Protein AF-A0A1R3KEL7-F1 (afdb_monomer_lite)

Secondary structure (DSSP, 8-state):
-HHHHHHHHHH-GGGTT----HHHHHHHHHHHHHHHHHHHHHTTHHHHHHHHHHHHHHHHHHHHHHHHHHHHHHHHHHHHHHHHHHHHHHHHHHHHHHHHHHHHHHHHHHHHHHHHHHHHHHHHHHHHHHHHHHHHHHHHHHHHHHHHHHHHHHHHHH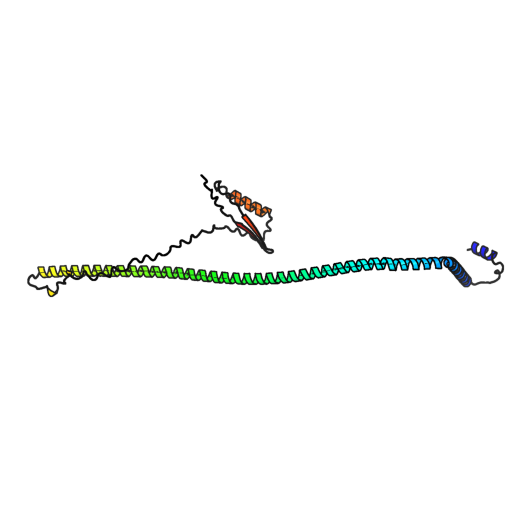HHHHHHHHHHHHHH-TT---GGG---GGG-S----------------------------------TTS---HHHHHHHHHHHHHHTTTS-S----EEEEEEEEETTEEEEEEEEE----------

Organism: NCBI:txid93759

Sequence (283 aa):
MAMVKTMMLLQYPDLTALDLNANDLVGFHKTQVAIFLQRLLHSYRPSLTKKDKGLLERLDDSCLLMTQKECRGIQSKADKENKAREDVERLHGSLEKKFAELEARFSKLEKDHSDLTSDYASLKKAKDENAGTFEIFKIQMQKEIEDLKASGIARDLADEARVELLRSIKDAYPGLDLSAFEIDVADRGKDTPPENAEEENVAVGDKTSEVVEAPAYDVLILPSEQGFTTKDLLRVAQDELVRNEDIDGASLWLVKLLVVVRPFSTFVIVSSAHIGLVGSLLD

pLDDT: mean 75.07, std 21.15, range [30.73, 98.69]

Radius of gyration: 63.17 Å; chains: 1; bounding box: 104×88×196 Å

Structure (mmCIF, N/CA/C/O backbone):
data_AF-A0A1R3KEL7-F1
#
_entry.id   AF-A0A1R3KEL7-F1
#
loop_
_atom_site.group_PDB
_atom_site.id
_atom_site.type_symbol
_atom_site.label_atom_id
_atom_site.label_alt_id
_atom_site.label_comp_id
_atom_site.label_asym_id
_atom_site.label_entity_id
_atom_site.label_seq_id
_atom_site.pdbx_PDB_ins_code
_atom_site.Cartn_x
_atom_site.Cartn_y
_atom_site.Cartn_z
_atom_site.occupancy
_atom_site.B_iso_or_equiv
_atom_site.auth_seq_id
_atom_site.auth_comp_id
_atom_site.auth_asym_id
_atom_site.auth_atom_id
_atom_site.pdbx_PDB_model_num
ATOM 1 N N . MET A 1 1 ? -28.453 -22.244 103.681 1.00 50.69 1 MET A N 1
ATOM 2 C CA . MET A 1 1 ? -29.490 -23.304 103.759 1.00 50.69 1 MET A CA 1
ATOM 3 C C . MET A 1 1 ? -30.242 -23.318 105.089 1.00 50.69 1 MET A C 1
ATOM 5 O O . MET A 1 1 ? -31.463 -23.355 105.044 1.00 50.69 1 MET A O 1
ATOM 9 N N . ALA A 1 2 ? -29.573 -23.227 106.249 1.00 57.16 2 ALA A N 1
ATOM 10 C CA . ALA A 1 2 ? -30.247 -23.245 107.559 1.00 57.16 2 ALA A CA 1
ATOM 11 C C . ALA A 1 2 ? -31.313 -22.140 107.730 1.00 57.16 2 ALA A C 1
ATOM 13 O O . ALA A 1 2 ? -32.406 -22.425 108.195 1.00 57.16 2 ALA A O 1
ATOM 14 N N . MET A 1 3 ? -31.034 -20.920 107.258 1.00 63.91 3 MET A N 1
ATOM 15 C CA . MET A 1 3 ? -31.922 -19.758 107.423 1.00 63.91 3 MET A CA 1
ATOM 16 C C . MET A 1 3 ? -33.208 -19.818 106.569 1.00 63.91 3 MET A C 1
ATOM 18 O O . MET A 1 3 ? -34.263 -19.357 106.989 1.00 63.91 3 MET A O 1
ATOM 22 N N . VAL A 1 4 ? -33.145 -20.447 105.387 1.00 58.62 4 VAL A N 1
ATOM 23 C CA . VAL A 1 4 ? -34.326 -20.667 104.525 1.00 58.62 4 VAL A CA 1
ATOM 24 C C . VAL A 1 4 ? -35.225 -21.759 105.113 1.00 58.62 4 VAL A C 1
ATOM 26 O O . VAL A 1 4 ? -36.447 -21.659 105.046 1.00 58.62 4 VAL A O 1
ATOM 29 N N . LYS A 1 5 ? -34.624 -22.773 105.754 1.00 58.38 5 LYS A N 1
ATOM 30 C CA . LYS A 1 5 ? -35.352 -23.859 106.422 1.00 58.38 5 LYS A CA 1
ATOM 31 C C . LYS A 1 5 ? -36.148 -23.346 107.628 1.00 58.38 5 LYS A C 1
ATOM 33 O O . LYS A 1 5 ? -37.293 -23.747 107.801 1.00 58.38 5 LYS A O 1
ATOM 38 N N . THR A 1 6 ? -35.594 -22.413 108.406 1.00 69.44 6 THR A N 1
ATOM 39 C CA . THR A 1 6 ? -36.322 -21.757 109.507 1.00 69.44 6 THR A CA 1
ATOM 40 C C . THR A 1 6 ? -37.411 -20.798 109.024 1.00 69.44 6 THR A C 1
ATOM 42 O O . THR A 1 6 ? -38.487 -20.793 109.614 1.00 69.44 6 THR A O 1
ATOM 45 N N . MET A 1 7 ? -37.201 -20.041 107.938 1.00 66.56 7 MET A N 1
ATOM 46 C CA . MET A 1 7 ? -38.264 -19.185 107.375 1.00 66.56 7 MET A CA 1
ATOM 47 C C . MET A 1 7 ? -39.451 -19.992 106.824 1.00 66.56 7 MET A C 1
ATOM 49 O O . MET A 1 7 ? -40.594 -19.607 107.045 1.00 66.56 7 MET A O 1
ATOM 53 N N . MET A 1 8 ? -39.209 -21.128 106.161 1.00 59.66 8 MET A N 1
ATOM 54 C CA . MET A 1 8 ? -40.282 -22.004 105.662 1.00 59.66 8 MET A CA 1
ATOM 55 C C . MET A 1 8 ? -41.089 -22.658 106.800 1.00 59.66 8 MET A C 1
ATOM 57 O O . MET A 1 8 ? -42.309 -22.754 106.696 1.00 59.66 8 MET A O 1
ATOM 61 N N . LEU A 1 9 ? -40.434 -23.047 107.902 1.00 61.72 9 LEU A N 1
ATOM 62 C CA . LEU A 1 9 ? -41.099 -23.629 109.080 1.00 61.72 9 LEU A CA 1
ATOM 63 C C . LEU A 1 9 ? -41.976 -22.622 109.840 1.00 61.72 9 LEU A C 1
ATOM 65 O O . LEU A 1 9 ? -42.972 -23.018 110.437 1.00 61.72 9 LEU A O 1
ATOM 69 N N . LEU A 1 10 ? -41.644 -21.327 109.793 1.00 68.56 10 LEU A N 1
ATOM 70 C CA . LEU A 1 10 ? -42.478 -20.268 110.376 1.00 68.56 10 LEU A CA 1
ATOM 71 C C . LEU A 1 10 ? -43.743 -19.987 109.558 1.00 68.56 10 LEU A C 1
ATOM 73 O O . LEU A 1 10 ? -44.732 -19.517 110.112 1.00 68.56 10 LEU A O 1
ATOM 77 N N . GLN A 1 11 ? -43.717 -20.261 108.253 1.00 64.81 11 GLN A N 1
ATOM 78 C CA . GLN A 1 11 ? -44.837 -19.957 107.365 1.00 64.81 11 GLN A CA 1
ATOM 79 C C . GLN A 1 11 ? -45.820 -21.130 107.207 1.00 64.81 11 GLN A C 1
ATOM 81 O O . GLN A 1 11 ? -46.969 -20.893 106.842 1.00 64.81 11 GLN A O 1
ATOM 86 N N . TYR A 1 12 ? -45.405 -22.366 107.525 1.00 61.41 12 TYR A N 1
ATOM 87 C CA . TYR A 1 12 ? -46.247 -23.571 107.479 1.00 61.41 12 TYR A CA 1
ATOM 88 C C . TYR A 1 12 ? -45.892 -24.552 108.622 1.00 61.41 12 TYR A C 1
ATOM 90 O O . TYR A 1 12 ? -45.057 -25.440 108.428 1.00 61.41 12 TYR A O 1
ATOM 98 N N . PRO A 1 13 ? -46.501 -24.414 109.816 1.00 60.62 13 PRO A N 1
ATOM 99 C CA . PRO A 1 13 ? -46.127 -25.193 111.005 1.00 60.62 13 PRO A CA 1
ATOM 100 C C . PRO A 1 13 ? -46.542 -26.679 110.975 1.00 60.62 13 PRO A C 1
ATOM 102 O O . PRO A 1 13 ? -46.001 -27.470 111.744 1.00 60.62 13 PRO A O 1
ATOM 105 N N . ASP A 1 14 ? -47.428 -27.090 110.061 1.00 56.91 14 ASP A N 1
ATOM 106 C CA . ASP A 1 14 ? -47.983 -28.458 109.997 1.00 56.91 14 ASP A CA 1
ATOM 107 C C . ASP A 1 14 ? -47.117 -29.493 109.242 1.00 56.91 14 ASP A C 1
ATOM 109 O O . ASP A 1 14 ? -47.542 -30.622 109.012 1.00 56.91 14 ASP A O 1
ATOM 113 N N . LEU A 1 15 ? -45.885 -29.157 108.844 1.00 55.31 15 LEU A N 1
ATOM 114 C CA . LEU A 1 15 ? -45.035 -30.033 108.012 1.00 55.31 15 LEU A CA 1
ATOM 115 C C . LEU A 1 15 ? -44.004 -30.874 108.793 1.00 55.31 15 LEU A C 1
ATOM 117 O O . LEU A 1 15 ? -43.083 -31.431 108.197 1.00 55.31 15 LEU A O 1
ATOM 121 N N . THR A 1 16 ? -44.127 -30.998 110.116 1.00 55.06 16 THR A N 1
ATOM 122 C CA . THR A 1 16 ? -43.096 -31.611 110.983 1.00 55.06 16 THR A CA 1
ATOM 123 C C . THR A 1 16 ? -43.021 -33.146 110.964 1.00 55.06 16 THR A C 1
ATOM 125 O O . THR A 1 16 ? -42.140 -33.696 111.620 1.00 55.06 16 THR A O 1
ATOM 128 N N . ALA A 1 17 ? -43.862 -33.853 110.198 1.00 55.34 17 ALA A N 1
ATOM 129 C CA . ALA A 1 17 ? -43.979 -35.319 110.282 1.00 55.34 17 ALA A CA 1
ATOM 130 C C . ALA A 1 17 ? -43.853 -36.095 108.953 1.00 55.34 17 ALA A C 1
ATOM 132 O O . ALA A 1 17 ? -44.279 -37.246 108.883 1.00 55.34 17 ALA A O 1
ATOM 133 N N . LEU A 1 18 ? -43.276 -35.515 107.895 1.00 52.75 18 LEU A N 1
ATOM 134 C CA . LEU A 1 18 ? -43.058 -36.237 106.634 1.00 52.75 18 LEU A CA 1
ATOM 135 C C . LEU A 1 18 ? -41.562 -36.434 106.369 1.00 52.75 18 LEU A C 1
ATOM 137 O O . LEU A 1 18 ? -40.837 -35.483 106.075 1.00 52.75 18 LEU A O 1
ATOM 141 N N . ASP A 1 19 ? -41.123 -37.691 106.479 1.00 54.28 19 ASP A N 1
ATOM 142 C CA . ASP A 1 19 ? -39.774 -38.170 106.166 1.00 54.28 19 ASP A CA 1
ATOM 143 C C . ASP A 1 19 ? -39.579 -38.141 104.637 1.00 54.28 19 ASP A C 1
ATOM 145 O O . ASP A 1 19 ? -39.750 -39.128 103.921 1.00 54.28 19 ASP A O 1
ATOM 149 N N . LEU A 1 20 ? -39.367 -36.936 104.102 1.00 54.59 20 LEU A N 1
ATOM 150 C CA . LEU A 1 20 ? -39.267 -36.690 102.667 1.00 54.59 20 LEU A CA 1
ATOM 151 C C . LEU A 1 20 ? -37.835 -36.928 102.189 1.00 54.59 20 LEU A C 1
ATOM 153 O O . LEU A 1 20 ? -36.887 -36.260 102.610 1.00 54.59 20 LEU A O 1
ATOM 157 N N . ASN A 1 21 ? -37.709 -37.871 101.259 1.00 56.34 21 ASN A N 1
ATOM 158 C CA . ASN A 1 21 ? -36.477 -38.223 100.572 1.00 56.34 21 ASN A CA 1
ATOM 159 C C . ASN A 1 21 ? -35.845 -36.969 99.934 1.00 56.34 21 ASN A C 1
ATOM 161 O O . ASN A 1 21 ? -36.535 -36.148 99.325 1.00 56.34 21 ASN A O 1
ATOM 165 N N . ALA A 1 22 ? -34.523 -36.803 100.053 1.00 59.78 22 ALA A N 1
ATOM 166 C CA . ALA A 1 22 ? -33.817 -35.596 99.606 1.00 59.78 22 ALA A CA 1
ATOM 167 C C . ALA A 1 22 ? -34.056 -35.269 98.115 1.00 59.78 22 ALA A C 1
ATOM 169 O O . ALA A 1 22 ? -34.039 -34.100 97.724 1.00 59.78 22 ALA A O 1
ATOM 170 N N . ASN A 1 23 ? -34.344 -36.286 97.295 1.00 60.75 23 ASN A N 1
ATOM 171 C CA . ASN A 1 23 ? -34.692 -36.125 95.882 1.00 60.75 23 ASN A CA 1
ATOM 172 C C . ASN A 1 23 ? -36.066 -35.461 95.662 1.00 60.75 23 ASN A C 1
ATOM 174 O O . ASN A 1 23 ? -36.206 -34.651 94.742 1.00 60.75 23 ASN A O 1
ATOM 178 N N . ASP A 1 24 ? -37.046 -35.713 96.533 1.00 61.75 24 ASP A N 1
ATOM 179 C CA . ASP A 1 24 ? -38.392 -35.132 96.438 1.00 61.75 24 ASP A CA 1
ATOM 180 C C . ASP A 1 24 ? -38.399 -33.663 96.879 1.00 61.75 24 ASP A C 1
ATOM 182 O O . ASP A 1 24 ? -39.080 -32.822 96.285 1.00 61.75 24 ASP A O 1
ATOM 186 N N . LEU A 1 25 ? -37.550 -33.312 97.851 1.00 65.81 25 LEU A N 1
ATOM 187 C CA . LEU A 1 25 ? -37.365 -31.928 98.291 1.00 65.81 25 LEU A CA 1
ATOM 188 C C . LEU A 1 25 ? -36.710 -31.064 97.199 1.00 65.81 25 LEU A C 1
ATOM 190 O O . LEU A 1 25 ? -37.110 -29.916 96.990 1.00 65.81 25 LEU A O 1
ATOM 194 N N . VAL A 1 26 ? -35.741 -31.614 96.458 1.00 71.12 26 VAL A N 1
ATOM 195 C CA . VAL A 1 26 ? -35.126 -30.937 95.300 1.00 71.12 26 VAL A CA 1
ATOM 196 C C . VAL A 1 26 ? -36.143 -30.755 94.170 1.00 71.12 26 VAL A C 1
ATOM 198 O O . VAL A 1 26 ? -36.158 -29.700 93.531 1.00 71.12 26 VAL A O 1
ATOM 201 N N . GLY A 1 27 ? -37.021 -31.738 93.944 1.00 71.50 27 GLY A N 1
ATOM 202 C CA . GLY A 1 27 ? -38.136 -31.633 93.001 1.00 71.50 27 GLY A CA 1
ATOM 203 C C . GLY A 1 27 ? -39.100 -30.505 93.370 1.00 71.50 27 GLY A C 1
ATOM 204 O O . GLY A 1 27 ? -39.365 -29.626 92.550 1.00 71.50 27 GLY A O 1
ATOM 205 N N . PHE A 1 28 ? -39.546 -30.457 94.627 1.00 75.44 28 PHE A N 1
ATOM 206 C CA . PHE A 1 28 ? -40.447 -29.413 95.121 1.00 75.44 28 PHE A CA 1
ATOM 207 C C . PHE A 1 28 ? -39.835 -28.011 95.012 1.00 75.44 28 PHE A C 1
ATOM 209 O O . PHE A 1 28 ? -40.498 -27.066 94.577 1.00 75.44 28 PHE A O 1
ATOM 216 N N . HIS A 1 29 ? -38.546 -27.874 95.334 1.00 74.75 29 HIS A N 1
ATOM 217 C CA . HIS A 1 29 ? -37.856 -26.589 95.252 1.00 74.75 29 HIS A CA 1
ATOM 218 C C . HIS A 1 29 ? -37.676 -26.117 93.803 1.00 74.75 29 HIS A C 1
ATOM 220 O O . HIS A 1 29 ? -37.841 -24.927 93.532 1.00 74.75 29 HIS A O 1
ATOM 226 N N . LYS A 1 30 ? -37.401 -27.030 92.858 1.00 80.56 30 LYS A N 1
ATOM 227 C CA . LYS A 1 30 ? -37.373 -26.721 91.417 1.00 80.56 30 LYS A CA 1
ATOM 228 C C . LYS A 1 30 ? -38.740 -26.252 90.926 1.00 80.56 30 LYS A C 1
ATOM 230 O O . LYS A 1 30 ? -38.807 -25.252 90.215 1.00 80.56 30 LYS A O 1
ATOM 235 N N . THR A 1 31 ? -39.820 -26.909 91.348 1.00 83.44 31 THR A N 1
ATOM 236 C CA . THR A 1 31 ? -41.186 -26.526 90.961 1.00 83.44 31 THR A CA 1
ATOM 237 C C . THR A 1 31 ? -41.577 -25.170 91.544 1.00 83.44 31 THR A C 1
ATOM 239 O O . THR A 1 31 ? -42.096 -24.325 90.819 1.00 83.44 31 THR A O 1
ATOM 242 N N . GLN A 1 32 ? -41.272 -24.899 92.817 1.00 80.56 32 GLN A N 1
ATOM 243 C CA . GLN A 1 32 ? -41.538 -23.584 93.411 1.00 80.56 32 GLN A CA 1
ATOM 244 C C . GLN A 1 32 ? -40.726 -22.462 92.760 1.00 80.56 32 GLN A C 1
ATOM 246 O O . GLN A 1 32 ? -41.279 -21.401 92.471 1.00 80.56 32 GLN A O 1
ATOM 251 N N . VAL A 1 33 ? -39.438 -22.692 92.487 1.00 82.88 33 VAL A N 1
ATOM 252 C CA . VAL A 1 33 ? -38.590 -21.711 91.792 1.00 82.88 33 VAL A CA 1
ATOM 253 C C . VAL A 1 33 ? -39.109 -21.469 90.372 1.00 82.88 33 VAL A C 1
ATOM 255 O O . VAL A 1 33 ? -39.197 -20.318 89.952 1.00 82.88 33 VAL A O 1
ATOM 258 N N . ALA A 1 34 ? -39.533 -22.515 89.658 1.00 84.12 34 ALA A N 1
ATOM 259 C CA . ALA A 1 34 ? -40.136 -22.385 88.334 1.00 84.12 34 ALA A CA 1
ATOM 260 C C . ALA A 1 34 ? -41.441 -21.575 88.369 1.00 84.12 34 ALA A C 1
ATOM 262 O O . ALA A 1 34 ? -41.596 -20.655 87.572 1.00 84.12 34 ALA A O 1
ATOM 263 N N . ILE A 1 35 ? -42.343 -21.843 89.319 1.00 85.19 35 ILE A N 1
ATOM 264 C CA . ILE A 1 35 ? -43.599 -21.088 89.482 1.00 85.19 35 ILE A CA 1
ATOM 265 C C . ILE A 1 35 ? -43.315 -19.621 89.823 1.00 85.19 35 ILE A C 1
ATOM 267 O O . ILE A 1 35 ? -43.960 -18.723 89.276 1.00 85.19 35 ILE A O 1
ATOM 271 N N . PHE A 1 36 ? -42.349 -19.362 90.708 1.00 85.50 36 PHE A N 1
ATOM 272 C CA . PHE A 1 36 ? -41.955 -18.005 91.074 1.00 85.50 36 PHE A CA 1
ATOM 273 C C . PHE A 1 36 ? -41.391 -17.246 89.870 1.00 85.50 36 PHE A C 1
ATOM 275 O O . PHE A 1 36 ? -41.866 -16.153 89.574 1.00 85.50 36 PHE A O 1
ATOM 282 N N . LEU A 1 37 ? -40.464 -17.846 89.117 1.00 81.12 37 LEU A N 1
ATOM 283 C CA . LEU A 1 37 ? -39.931 -17.268 87.880 1.00 81.12 37 LEU A CA 1
ATOM 284 C C . LEU A 1 37 ? -41.028 -17.049 86.837 1.00 81.12 37 LEU A C 1
ATOM 286 O O . LEU A 1 37 ? -41.055 -16.012 86.184 1.00 81.12 37 LEU A O 1
ATOM 290 N N . GLN A 1 38 ? -41.969 -17.983 86.705 1.00 86.31 38 GLN A N 1
ATOM 291 C CA . GLN A 1 38 ? -43.063 -17.874 85.748 1.00 86.31 38 GLN A CA 1
ATOM 292 C C . GLN A 1 38 ? -44.010 -16.726 86.107 1.00 86.31 38 GLN A C 1
ATOM 294 O O . GLN A 1 38 ? -44.401 -15.983 85.212 1.00 86.31 38 GLN A O 1
ATOM 299 N N . ARG A 1 39 ? -44.323 -16.526 87.396 1.00 84.62 39 ARG A N 1
ATOM 300 C CA . ARG A 1 39 ? -45.098 -15.371 87.887 1.00 84.62 39 ARG A CA 1
ATOM 301 C C . ARG A 1 39 ? -44.337 -14.061 87.734 1.00 84.62 39 ARG A C 1
ATOM 303 O O . ARG A 1 39 ? -44.927 -13.080 87.292 1.00 84.62 39 ARG A O 1
ATOM 310 N N . LEU A 1 40 ? -43.043 -14.062 88.051 1.00 86.19 40 LEU A N 1
ATOM 311 C CA . LEU A 1 40 ? -42.190 -12.885 87.923 1.00 86.19 40 LEU A CA 1
ATOM 312 C C . LEU A 1 40 ? -42.089 -12.450 86.457 1.00 86.19 40 LEU A C 1
ATOM 314 O O . LEU A 1 40 ? -42.207 -11.270 86.170 1.00 86.19 40 LEU A O 1
ATOM 318 N N . LEU A 1 41 ? -41.958 -13.400 85.526 1.00 83.88 41 LEU A N 1
ATOM 319 C CA . LEU A 1 41 ? -41.916 -13.151 84.082 1.00 83.88 41 LEU A CA 1
ATOM 320 C C . LEU A 1 41 ? -43.298 -12.884 83.466 1.00 83.88 41 LEU A C 1
ATOM 322 O O . LEU A 1 41 ? -43.376 -12.308 82.379 1.00 83.88 41 LEU A O 1
ATOM 326 N N . HIS A 1 42 ? -44.390 -13.273 84.130 1.00 85.06 42 HIS A N 1
ATOM 327 C CA . HIS A 1 42 ? -45.746 -13.138 83.593 1.00 85.06 42 HIS A CA 1
ATOM 328 C C . HIS A 1 42 ? -46.131 -11.677 83.344 1.00 85.06 42 HIS A C 1
ATOM 330 O O . HIS A 1 42 ? -46.735 -11.371 82.319 1.00 85.06 42 HIS A O 1
ATOM 336 N N . SER A 1 43 ? -45.731 -10.767 84.236 1.00 80.38 43 SER A N 1
ATOM 337 C CA . SER A 1 43 ? -45.981 -9.326 84.096 1.00 80.38 43 SER A CA 1
ATOM 338 C C . SER A 1 43 ? -45.147 -8.680 82.981 1.00 80.38 43 SER A C 1
ATOM 340 O O . SER A 1 43 ? -45.592 -7.712 82.364 1.00 80.38 43 SER A O 1
ATOM 342 N N . TYR A 1 44 ? -43.971 -9.232 82.666 1.00 83.00 44 TYR A N 1
ATOM 343 C CA . TYR A 1 44 ? -43.092 -8.711 81.613 1.00 83.00 44 TYR A CA 1
ATOM 344 C C . TYR A 1 44 ? -43.386 -9.299 80.229 1.00 83.00 44 TYR A C 1
ATOM 346 O O . TYR A 1 44 ? -43.097 -8.644 79.228 1.00 83.00 44 TYR A O 1
ATOM 354 N N . ARG A 1 45 ? -44.002 -10.485 80.137 1.00 82.69 45 ARG A N 1
ATOM 355 C CA . ARG A 1 45 ? -44.295 -11.175 78.864 1.00 82.69 45 ARG A CA 1
ATOM 356 C C . ARG A 1 45 ? -45.076 -10.314 77.849 1.00 82.69 45 ARG A C 1
ATOM 358 O O . ARG A 1 45 ? -44.666 -10.261 76.689 1.00 82.69 45 ARG A O 1
ATOM 365 N N . PRO A 1 46 ? -46.149 -9.591 78.233 1.00 84.88 46 PRO A N 1
ATOM 366 C CA . PRO A 1 46 ? -46.876 -8.715 77.309 1.00 84.88 46 PRO A CA 1
ATOM 367 C C . PRO A 1 46 ? -46.042 -7.516 76.839 1.00 84.88 46 PRO A C 1
ATOM 369 O O . PRO A 1 46 ? -46.166 -7.077 75.701 1.00 84.88 46 PRO A O 1
ATOM 372 N N . SER A 1 47 ? -45.175 -6.988 77.708 1.00 85.81 47 SER A N 1
ATOM 373 C CA . SER A 1 47 ? -44.258 -5.893 77.368 1.00 85.81 47 SER A CA 1
ATOM 374 C C . SER A 1 47 ? -43.169 -6.361 76.400 1.00 85.81 47 SER A C 1
ATOM 376 O O . SER A 1 47 ? -42.864 -5.663 75.437 1.00 85.81 47 SER A O 1
ATOM 378 N N . LEU A 1 48 ? -42.643 -7.572 76.611 1.00 82.88 48 LEU A N 1
ATOM 379 C CA . LEU A 1 48 ? -41.643 -8.188 75.742 1.00 82.88 48 LEU A CA 1
ATOM 380 C C . LEU A 1 48 ? -42.215 -8.446 74.345 1.00 82.88 48 LEU A C 1
ATOM 382 O O . LEU A 1 48 ? -41.695 -7.931 73.369 1.00 82.88 48 LEU A O 1
ATOM 386 N N . THR A 1 49 ? -43.360 -9.123 74.262 1.00 83.44 49 THR A N 1
ATOM 387 C CA . THR A 1 49 ? -44.029 -9.403 72.978 1.00 83.44 49 THR A CA 1
ATOM 388 C C . THR A 1 49 ? -44.444 -8.137 72.226 1.00 83.44 49 THR A C 1
ATOM 390 O O . THR A 1 49 ? -44.324 -8.091 71.005 1.00 83.44 49 THR A O 1
ATOM 393 N N . LYS A 1 50 ? -44.882 -7.076 72.920 1.00 88.94 50 LYS A N 1
ATOM 394 C CA . LYS A 1 50 ? -45.143 -5.772 72.284 1.00 88.94 50 LYS A CA 1
ATOM 395 C C . LYS A 1 50 ? -43.872 -5.124 71.737 1.00 88.94 50 LYS A C 1
ATOM 397 O O . LYS A 1 50 ? -43.921 -4.540 70.658 1.00 88.94 50 LYS A O 1
ATOM 402 N N . LYS A 1 51 ? -42.753 -5.211 72.462 1.00 89.94 51 LYS A N 1
ATOM 403 C CA . LYS A 1 51 ? -41.459 -4.694 71.996 1.00 89.94 51 LYS A CA 1
ATOM 404 C C . LYS A 1 51 ? -40.920 -5.504 70.823 1.00 89.94 51 LYS A C 1
ATOM 406 O O . LYS A 1 51 ? -40.494 -4.891 69.856 1.00 89.94 51 LYS A O 1
ATOM 411 N N . ASP A 1 52 ? -41.013 -6.829 70.875 1.00 86.38 52 ASP A N 1
ATOM 412 C CA . ASP A 1 52 ? -40.592 -7.718 69.789 1.00 86.38 52 ASP A CA 1
ATOM 413 C C . ASP A 1 52 ? -41.421 -7.470 68.530 1.00 86.38 52 ASP A C 1
ATOM 415 O O . ASP A 1 52 ? -40.864 -7.306 67.450 1.00 86.38 52 ASP A O 1
ATOM 419 N N . LYS A 1 53 ? -42.746 -7.341 68.669 1.00 89.69 53 LYS A N 1
ATOM 420 C CA . LYS A 1 53 ? -43.625 -7.015 67.542 1.00 89.69 53 LYS A CA 1
ATOM 421 C C . LYS A 1 53 ? -43.315 -5.634 66.955 1.00 89.69 53 LYS A C 1
ATOM 423 O O . LYS A 1 53 ? -43.207 -5.503 65.743 1.00 89.69 53 LYS A O 1
ATOM 428 N N . GLY A 1 54 ? -43.124 -4.622 67.803 1.00 85.88 54 GLY A N 1
ATOM 429 C CA . GLY A 1 54 ? -42.773 -3.273 67.350 1.00 85.88 54 GLY A CA 1
ATOM 430 C C . GLY A 1 54 ? -41.369 -3.175 66.741 1.00 85.88 54 GLY A C 1
ATOM 431 O O . GLY A 1 54 ? -41.150 -2.357 65.852 1.00 85.88 54 GLY A O 1
ATOM 432 N N . LEU A 1 55 ? -40.419 -3.998 67.196 1.00 83.94 55 LEU A N 1
ATOM 433 C CA . LEU A 1 55 ? -39.102 -4.141 66.574 1.00 83.94 55 LEU A CA 1
ATOM 434 C C . LEU A 1 55 ? -39.208 -4.820 65.213 1.00 83.94 55 LEU A C 1
ATOM 436 O O . LEU A 1 55 ? -38.576 -4.351 64.274 1.00 83.94 55 LEU A O 1
ATOM 440 N N . LEU A 1 56 ? -40.014 -5.877 65.107 1.00 83.75 56 LEU A N 1
ATOM 441 C CA . LEU A 1 56 ? -40.219 -6.606 63.862 1.00 83.75 56 LEU A CA 1
ATOM 442 C C . LEU A 1 56 ? -40.869 -5.713 62.801 1.00 83.75 56 LEU A C 1
ATOM 444 O O . LEU A 1 56 ? -40.310 -5.593 61.724 1.00 83.75 56 LEU A O 1
ATOM 448 N N . GLU A 1 57 ? -41.960 -5.010 63.124 1.00 82.25 57 GLU A N 1
ATOM 449 C CA . GLU A 1 57 ? -42.622 -4.076 62.194 1.00 82.25 57 GLU A CA 1
ATOM 450 C C . GLU A 1 57 ? -41.680 -2.938 61.755 1.00 82.25 57 GLU A C 1
ATOM 452 O O . GLU A 1 57 ? -41.608 -2.601 60.577 1.00 82.25 57 GLU A O 1
ATOM 457 N N . ARG A 1 58 ? -40.881 -2.376 62.677 1.00 78.94 58 ARG A N 1
ATOM 458 C CA . ARG A 1 58 ? -39.911 -1.319 62.331 1.00 78.94 58 ARG A CA 1
ATOM 459 C C . ARG A 1 58 ? -38.742 -1.820 61.488 1.00 78.94 58 ARG A C 1
ATOM 461 O O . ARG A 1 58 ? -38.247 -1.066 60.650 1.00 78.94 58 ARG A O 1
ATOM 468 N N . LEU A 1 59 ? -38.260 -3.034 61.748 1.00 79.38 59 LEU A N 1
ATOM 469 C CA . LEU A 1 59 ? -37.203 -3.655 60.955 1.00 79.38 59 LEU A CA 1
ATOM 470 C C . LEU A 1 59 ? -37.716 -4.020 59.566 1.00 79.38 59 LEU A C 1
ATOM 472 O O . LEU A 1 59 ? -37.001 -3.769 58.604 1.00 79.38 59 LEU A O 1
ATOM 476 N N . ASP A 1 60 ? -38.937 -4.538 59.455 1.00 79.38 60 ASP A N 1
ATOM 477 C CA . ASP A 1 60 ? -39.521 -4.924 58.172 1.00 79.38 60 ASP A CA 1
ATOM 478 C C . ASP A 1 60 ? -39.708 -3.686 57.281 1.00 79.38 60 ASP A C 1
ATOM 480 O O . ASP A 1 60 ? -39.111 -3.601 56.210 1.00 79.38 60 ASP A O 1
ATOM 484 N N . ASP A 1 61 ? -40.387 -2.644 57.769 1.00 76.50 61 ASP A N 1
ATOM 485 C CA . ASP A 1 61 ? -40.701 -1.465 56.951 1.00 76.50 61 ASP A CA 1
ATOM 486 C C . ASP A 1 61 ? -39.463 -0.623 56.594 1.00 76.50 61 ASP A C 1
ATOM 488 O O . ASP A 1 61 ? -39.283 -0.204 55.447 1.00 76.50 61 ASP A O 1
ATOM 492 N N . SER A 1 62 ? -38.581 -0.361 57.564 1.00 75.81 62 SER A N 1
ATOM 493 C CA . SER A 1 62 ? -37.412 0.504 57.343 1.00 75.81 62 SER A CA 1
ATOM 494 C C . SER A 1 62 ? -36.322 -0.201 56.533 1.00 75.81 62 SER A C 1
ATOM 496 O O . SER A 1 62 ? -35.727 0.393 55.628 1.00 75.81 62 SER A O 1
ATOM 498 N N . CYS A 1 63 ? -36.070 -1.484 56.818 1.00 71.00 63 CYS A N 1
ATOM 499 C CA . CYS A 1 63 ? -35.030 -2.239 56.128 1.00 71.00 63 CYS A CA 1
ATOM 500 C C . CYS A 1 63 ? -35.468 -2.594 54.700 1.00 71.00 63 CYS A C 1
ATOM 502 O O . CYS A 1 63 ? -34.675 -2.438 53.769 1.00 71.00 63 CYS A O 1
ATOM 504 N N . LEU A 1 64 ? -36.735 -2.971 54.475 1.00 77.44 64 LEU A N 1
ATOM 505 C CA . LEU A 1 64 ? -37.229 -3.273 53.125 1.00 77.44 64 LEU A CA 1
ATOM 506 C C . LEU A 1 64 ? -37.286 -2.034 52.228 1.00 77.44 64 LEU A C 1
ATOM 508 O O . LEU A 1 64 ? -36.923 -2.114 51.057 1.00 77.44 64 LEU A O 1
ATOM 512 N N . LEU A 1 65 ? -37.697 -0.870 52.736 1.00 75.56 65 LEU A N 1
ATOM 513 C CA . LEU A 1 65 ? -37.794 0.329 51.894 1.00 75.56 65 LEU A CA 1
ATOM 514 C C . LEU A 1 65 ? -36.423 0.885 51.493 1.00 75.56 65 LEU A C 1
ATOM 516 O O . LEU A 1 65 ? -36.240 1.286 50.335 1.00 75.56 65 LEU A O 1
ATOM 520 N N . MET A 1 66 ? -35.456 0.887 52.416 1.00 71.75 66 MET A N 1
ATOM 521 C CA . MET A 1 66 ? -34.087 1.319 52.116 1.00 71.75 66 MET A CA 1
ATOM 522 C C . MET A 1 66 ? -33.428 0.373 51.113 1.00 71.75 66 MET A C 1
ATOM 524 O O . MET A 1 66 ? -32.944 0.829 50.073 1.00 71.75 66 MET A O 1
ATOM 528 N N . THR A 1 67 ? -33.531 -0.938 51.344 1.00 83.62 67 THR A N 1
ATOM 529 C CA . THR A 1 67 ? -32.995 -1.942 50.416 1.00 83.62 67 THR A CA 1
ATOM 530 C C . THR A 1 67 ? -33.673 -1.867 49.051 1.00 83.62 67 THR A C 1
ATOM 532 O O . THR A 1 67 ? -32.989 -1.893 48.036 1.00 83.62 67 THR A O 1
ATOM 535 N N . GLN A 1 68 ? -34.988 -1.648 48.967 1.00 88.38 68 GLN A N 1
ATOM 536 C CA . GLN A 1 68 ? -35.67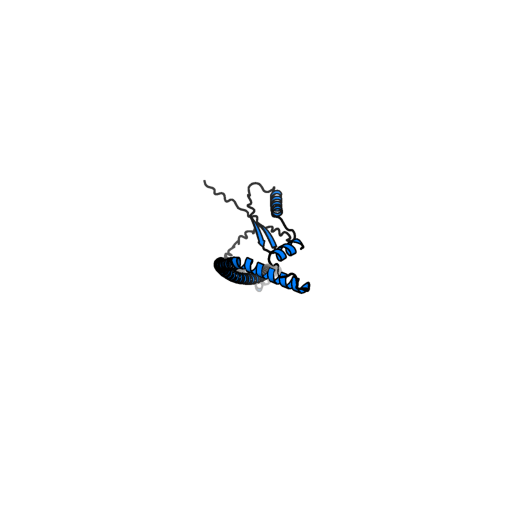8 -1.576 47.676 1.00 88.38 68 GLN A CA 1
ATOM 537 C C . GLN A 1 68 ? -35.269 -0.350 46.839 1.00 88.38 68 GLN A C 1
ATOM 539 O O . GLN A 1 68 ? -35.108 -0.454 45.617 1.00 88.38 68 GLN A O 1
ATOM 544 N N . LYS A 1 69 ? -35.104 0.829 47.459 1.00 91.25 69 LYS A N 1
ATOM 545 C CA . LYS A 1 69 ? -34.643 2.035 46.745 1.00 91.25 69 LYS A CA 1
ATOM 546 C C . LYS A 1 69 ? -33.202 1.869 46.265 1.00 91.25 69 LYS A C 1
ATOM 548 O O . LYS A 1 69 ? -32.903 2.237 45.127 1.00 91.25 69 LYS A O 1
ATOM 553 N N . GLU A 1 70 ? -32.343 1.296 47.100 1.00 92.69 70 GLU A N 1
ATOM 554 C CA . GLU A 1 70 ? -30.957 0.986 46.751 1.00 92.69 70 GLU A CA 1
ATOM 555 C C . GLU A 1 70 ? -30.881 -0.051 45.628 1.00 92.69 70 GLU A C 1
ATOM 557 O O . GLU A 1 70 ? -30.196 0.195 44.638 1.00 92.69 70 GLU A O 1
ATOM 562 N N . CYS A 1 71 ? -31.666 -1.131 45.692 1.00 89.50 71 CYS A N 1
ATOM 563 C CA . CYS A 1 71 ? -31.757 -2.139 44.635 1.00 89.50 71 CYS A CA 1
ATOM 564 C C . CYS A 1 71 ? -32.169 -1.528 43.291 1.00 89.50 71 CYS A C 1
ATOM 566 O O . CYS A 1 71 ? -31.530 -1.803 42.280 1.00 89.50 71 CYS A O 1
ATOM 568 N N . ARG A 1 72 ? -33.179 -0.644 43.256 1.00 94.44 72 ARG A N 1
ATOM 569 C CA . ARG A 1 72 ? -33.555 0.069 42.016 1.00 94.44 72 ARG A CA 1
ATOM 570 C C . ARG A 1 72 ? -32.431 0.968 41.500 1.00 94.44 72 ARG A C 1
ATOM 572 O O . ARG A 1 72 ? -32.211 1.050 40.293 1.00 94.44 72 ARG A O 1
ATOM 579 N N . GLY A 1 73 ? -31.724 1.644 42.405 1.00 95.00 73 GLY A N 1
ATOM 580 C CA . GLY A 1 73 ? -30.576 2.480 42.058 1.00 95.00 73 GLY A CA 1
ATOM 581 C C . GLY A 1 73 ? -29.425 1.669 41.461 1.00 95.00 73 GLY A C 1
ATOM 582 O O . GLY A 1 73 ? -28.848 2.079 40.455 1.00 95.00 73 GLY A O 1
ATOM 583 N N . ILE A 1 74 ? -29.121 0.513 42.050 1.00 94.00 74 ILE A N 1
ATOM 584 C CA . ILE A 1 74 ? -28.108 -0.428 41.561 1.00 94.00 74 ILE A CA 1
ATOM 585 C C . ILE A 1 74 ? -28.527 -0.998 40.205 1.00 94.00 74 ILE A C 1
ATOM 587 O O . ILE A 1 74 ? -27.718 -0.976 39.284 1.00 94.00 74 ILE A O 1
ATOM 591 N N . GLN A 1 75 ? -29.789 -1.401 40.041 1.00 96.00 75 GLN A N 1
ATOM 592 C CA . GLN A 1 75 ? -30.300 -1.922 38.772 1.00 96.00 75 GLN A CA 1
ATOM 593 C C . GLN A 1 75 ? -30.151 -0.899 37.638 1.00 96.00 75 GLN A C 1
ATOM 595 O O . GLN A 1 75 ? -29.571 -1.208 36.605 1.00 96.00 75 GLN A O 1
ATOM 600 N N . SER A 1 76 ? -30.567 0.355 37.851 1.00 96.81 76 SER A N 1
ATOM 601 C CA . SER A 1 76 ? -30.415 1.399 36.827 1.00 96.81 76 SER A CA 1
ATOM 602 C C . SER A 1 76 ? -28.950 1.694 36.488 1.00 96.81 76 SER A C 1
ATOM 604 O O . SER A 1 76 ? -28.644 2.035 35.344 1.00 96.81 76 SER A O 1
ATOM 606 N N . LYS A 1 77 ? -28.035 1.587 37.461 1.00 97.38 77 LYS A N 1
ATOM 607 C CA . LYS A 1 77 ? -26.593 1.705 37.201 1.00 97.38 77 LYS A CA 1
ATOM 608 C C . LYS A 1 77 ? -26.084 0.525 36.372 1.00 97.38 77 LYS A C 1
ATOM 610 O O . LYS A 1 77 ? -25.403 0.772 35.383 1.00 97.38 77 LYS A O 1
ATOM 615 N N . ALA A 1 78 ? -26.470 -0.701 36.721 1.00 96.81 78 ALA A N 1
ATOM 616 C CA . ALA A 1 78 ? -26.111 -1.909 35.981 1.00 96.81 78 ALA A CA 1
ATOM 617 C C . ALA A 1 78 ? -26.617 -1.864 34.529 1.00 96.81 78 ALA A C 1
ATOM 619 O O . ALA A 1 78 ? -25.872 -2.185 33.609 1.00 96.81 78 ALA A O 1
ATOM 620 N N . ASP A 1 79 ? -27.841 -1.384 34.296 1.00 97.62 79 ASP A N 1
ATOM 621 C CA . ASP A 1 79 ? -28.394 -1.245 32.943 1.00 97.62 79 ASP A CA 1
ATOM 622 C C . ASP A 1 79 ? -27.607 -0.219 32.105 1.00 97.62 79 ASP A C 1
ATOM 624 O O . ASP A 1 79 ? -27.321 -0.446 30.929 1.00 97.62 79 ASP A O 1
ATOM 628 N N . LYS A 1 80 ? -27.211 0.911 32.710 1.00 98.38 80 LYS A N 1
ATOM 629 C CA . LYS A 1 80 ? -26.374 1.929 32.047 1.00 98.38 80 LYS A CA 1
ATOM 630 C C . LYS A 1 80 ? -24.975 1.405 31.735 1.00 98.38 80 LYS A C 1
ATOM 632 O O . LYS A 1 80 ? -24.456 1.684 30.659 1.00 98.38 80 LYS A O 1
ATOM 637 N N . GLU A 1 81 ? -24.377 0.667 32.665 1.00 97.62 81 GLU A N 1
ATOM 638 C CA . GLU A 1 81 ? -23.067 0.042 32.486 1.00 97.62 81 GLU A CA 1
ATOM 639 C C . GLU A 1 81 ? -23.102 -1.025 31.388 1.00 97.62 81 GLU A C 1
ATOM 641 O O . GLU A 1 81 ? -22.242 -1.021 30.513 1.00 97.62 81 GLU A O 1
ATOM 646 N N . ASN A 1 82 ? -24.132 -1.876 31.364 1.00 98.12 82 ASN A N 1
ATOM 647 C CA . ASN A 1 82 ? -24.330 -2.863 30.301 1.00 98.12 82 ASN A CA 1
ATOM 648 C C . ASN A 1 82 ? -24.441 -2.192 28.928 1.00 98.12 82 ASN A C 1
ATOM 650 O O . ASN A 1 82 ? -23.756 -2.604 27.996 1.00 98.12 82 ASN A O 1
ATOM 654 N N . LYS A 1 83 ? -25.224 -1.112 28.818 1.00 98.44 83 LYS A N 1
ATOM 655 C CA . LYS A 1 83 ? -25.326 -0.346 27.570 1.00 98.44 83 LYS A CA 1
ATOM 656 C C . LYS A 1 83 ? -23.980 0.252 27.147 1.00 98.44 83 LYS A C 1
ATOM 658 O O . LYS A 1 83 ? -23.615 0.178 25.978 1.00 98.44 83 LYS A O 1
ATOM 663 N N . ALA A 1 84 ? -23.227 0.820 28.090 1.00 98.25 84 ALA A N 1
ATOM 664 C CA . ALA A 1 84 ? -21.894 1.347 27.808 1.00 98.25 84 ALA A CA 1
ATOM 665 C C . ALA A 1 84 ? -20.927 0.240 27.350 1.00 98.25 84 ALA A C 1
ATOM 667 O O . ALA A 1 84 ? -20.139 0.464 26.433 1.00 98.25 84 ALA A O 1
ATOM 668 N N . ARG A 1 85 ? -21.013 -0.961 27.938 1.00 98.19 85 ARG A N 1
ATOM 669 C CA . ARG A 1 85 ? -20.224 -2.130 27.528 1.00 98.19 85 ARG A CA 1
ATOM 670 C C . ARG A 1 85 ? -20.545 -2.555 26.093 1.00 98.19 85 ARG A C 1
ATOM 672 O O . ARG A 1 85 ? -19.621 -2.720 25.305 1.00 98.19 85 ARG A O 1
ATOM 679 N N . GLU A 1 86 ? -21.823 -2.657 25.733 1.00 98.69 86 GLU A N 1
ATOM 680 C CA . GLU A 1 86 ? -22.258 -2.980 24.362 1.00 98.69 86 GLU A CA 1
ATOM 681 C C . GLU A 1 86 ? -21.770 -1.939 23.338 1.00 98.69 86 GLU A C 1
ATOM 683 O O . GLU A 1 86 ? -21.308 -2.286 22.247 1.00 98.69 86 GLU A O 1
ATOM 688 N N . ASP A 1 87 ? -21.821 -0.649 23.688 1.00 98.44 87 ASP A N 1
ATOM 689 C CA . ASP A 1 87 ? -21.314 0.425 22.830 1.00 98.44 87 ASP A CA 1
ATOM 690 C C . ASP A 1 87 ? -19.793 0.308 22.609 1.00 98.44 87 ASP A C 1
ATOM 692 O O . ASP A 1 87 ? -19.323 0.491 21.479 1.00 98.44 87 ASP A O 1
ATOM 696 N N . VAL A 1 88 ? -19.031 -0.036 23.656 1.00 98.44 88 VAL A N 1
ATOM 697 C CA . VAL A 1 88 ? -17.580 -0.281 23.578 1.00 98.44 88 VAL A CA 1
ATOM 698 C C . VAL A 1 88 ? -17.268 -1.510 22.724 1.00 98.44 88 VAL A C 1
ATOM 700 O O . VAL A 1 88 ? -16.400 -1.425 21.857 1.00 98.44 88 VAL A O 1
ATOM 703 N N . GLU A 1 89 ? -17.985 -2.621 22.896 1.00 98.62 89 GLU A N 1
ATOM 704 C CA . GLU A 1 89 ? -17.811 -3.833 22.079 1.00 98.62 89 GLU A CA 1
ATOM 705 C C . GLU A 1 89 ? -18.065 -3.554 20.591 1.00 98.62 89 GLU A C 1
ATOM 707 O O . GLU A 1 89 ? -17.297 -3.979 19.722 1.00 98.62 89 GLU A O 1
ATOM 712 N N . ARG A 1 90 ? -19.091 -2.758 20.273 1.00 98.62 90 ARG A N 1
ATOM 713 C CA . ARG A 1 90 ? -19.369 -2.341 18.892 1.00 98.62 90 ARG A CA 1
ATOM 714 C C . ARG A 1 90 ? -18.250 -1.469 18.315 1.00 98.62 90 ARG A C 1
ATOM 716 O O . ARG A 1 90 ? -17.888 -1.640 17.148 1.00 98.62 90 ARG A O 1
ATOM 723 N N . LEU A 1 91 ? -17.709 -0.531 19.096 1.00 98.56 91 LEU A N 1
ATOM 724 C CA . LEU A 1 91 ? -16.573 0.295 18.671 1.00 98.56 91 LEU A CA 1
ATOM 725 C C . LEU A 1 91 ? -15.310 -0.546 18.473 1.00 98.56 91 LEU A C 1
ATOM 727 O O . LEU A 1 91 ? -14.622 -0.358 17.470 1.00 98.56 91 LEU A O 1
ATOM 731 N N . HIS A 1 92 ? -15.050 -1.504 19.363 1.00 98.44 92 HIS A N 1
ATOM 732 C CA . HIS A 1 92 ? -13.950 -2.456 19.229 1.00 98.44 92 HIS A CA 1
ATOM 733 C C . HIS A 1 92 ? -14.060 -3.247 17.921 1.00 98.44 92 HIS A C 1
ATOM 735 O O . HIS A 1 92 ? -13.122 -3.251 17.129 1.00 98.44 92 HIS A O 1
ATOM 741 N N . GLY A 1 93 ? -15.231 -3.822 17.625 1.00 98.44 93 GLY A N 1
ATOM 742 C CA . GLY A 1 93 ? -15.451 -4.543 16.368 1.00 98.44 93 GLY A CA 1
ATOM 743 C C . GLY A 1 93 ? -15.315 -3.660 15.117 1.00 98.44 93 GLY A C 1
ATOM 744 O O . GLY A 1 93 ? -14.891 -4.129 14.062 1.00 98.44 93 GLY A O 1
ATOM 745 N N . SER A 1 94 ? -15.647 -2.367 15.208 1.00 98.50 94 SER A N 1
ATOM 746 C CA . SER A 1 94 ? -15.405 -1.403 14.123 1.00 98.50 94 SER A CA 1
ATOM 747 C C . SER A 1 94 ? -13.911 -1.123 13.926 1.00 98.50 94 SER A C 1
ATOM 749 O O . SER A 1 94 ? -13.422 -1.103 12.793 1.00 98.50 94 SER A O 1
ATOM 751 N N . LEU A 1 95 ? -13.176 -0.943 15.026 1.00 98.19 95 LEU A N 1
ATOM 752 C CA . LEU A 1 95 ? -11.736 -0.704 15.015 1.00 98.19 95 LEU A CA 1
ATOM 753 C C . LEU A 1 95 ? -10.973 -1.908 14.450 1.00 98.19 95 LEU A C 1
ATOM 755 O O . LEU A 1 95 ? -10.107 -1.733 13.599 1.00 98.19 95 LEU A O 1
ATOM 759 N N . GLU A 1 96 ? -11.344 -3.123 14.846 1.00 98.62 96 GLU A N 1
ATOM 760 C CA . GLU A 1 96 ? -10.756 -4.370 14.349 1.00 98.62 96 GLU A CA 1
ATOM 761 C C . GLU A 1 96 ? -10.931 -4.523 12.829 1.00 98.62 96 GLU A C 1
ATOM 763 O O . GLU A 1 96 ? -9.969 -4.795 12.110 1.00 98.62 96 GLU A O 1
ATOM 768 N N . LYS A 1 97 ? -12.125 -4.221 12.300 1.00 98.69 97 LYS A N 1
ATOM 769 C CA . LYS A 1 97 ? -12.360 -4.181 10.844 1.00 98.69 97 LYS A CA 1
ATOM 770 C C . LYS A 1 97 ? -11.480 -3.150 10.140 1.00 98.69 97 LYS A C 1
ATOM 772 O O . LYS A 1 97 ? -10.986 -3.417 9.047 1.00 98.69 97 LYS A O 1
ATOM 777 N N . LYS A 1 98 ? -11.286 -1.973 10.746 1.00 98.62 98 LYS A N 1
ATOM 778 C CA . LYS A 1 98 ? -10.415 -0.923 10.195 1.00 98.62 98 LYS A CA 1
ATOM 779 C C . LYS A 1 98 ? -8.944 -1.326 10.207 1.00 98.62 98 LYS A C 1
ATOM 781 O O . LYS A 1 98 ? -8.242 -1.001 9.253 1.00 98.62 98 LYS A O 1
ATOM 786 N N . PHE A 1 99 ? -8.497 -2.055 11.227 1.00 98.31 99 PHE A N 1
ATOM 787 C CA . PHE A 1 99 ? -7.155 -2.635 11.261 1.00 98.31 99 PHE A CA 1
ATOM 788 C C . PHE A 1 99 ? -6.952 -3.655 10.143 1.00 98.31 99 PHE A C 1
ATOM 790 O O . PHE A 1 99 ? -6.004 -3.506 9.378 1.00 98.31 99 PHE A O 1
ATOM 797 N N . ALA A 1 100 ? -7.873 -4.607 9.977 1.00 98.44 100 ALA A N 1
ATOM 798 C CA . ALA A 1 100 ? -7.794 -5.593 8.898 1.00 98.44 100 ALA A CA 1
ATOM 799 C C . ALA A 1 100 ? -7.821 -4.940 7.500 1.00 98.44 100 ALA A C 1
ATOM 801 O O . ALA A 1 100 ? -7.077 -5.334 6.604 1.00 98.44 100 ALA A O 1
ATOM 802 N N . GLU A 1 101 ? -8.646 -3.901 7.305 1.00 98.62 101 GLU A N 1
ATOM 803 C CA . GLU A 1 101 ? -8.669 -3.124 6.058 1.00 98.62 101 GLU A CA 1
ATOM 804 C C . GLU A 1 101 ? -7.322 -2.433 5.794 1.00 98.62 101 GLU A C 1
ATOM 806 O O . GLU A 1 101 ? -6.833 -2.426 4.663 1.00 98.62 101 GLU A O 1
ATOM 811 N N . LEU A 1 102 ? -6.720 -1.841 6.828 1.00 98.50 102 LEU A N 1
ATOM 812 C CA . LEU A 1 102 ? -5.438 -1.155 6.719 1.00 98.50 102 LEU A CA 1
ATOM 813 C C . LEU A 1 102 ? -4.295 -2.134 6.427 1.00 98.50 102 LEU A C 1
ATOM 815 O O . LEU A 1 102 ? -3.468 -1.850 5.565 1.00 98.50 102 LEU A O 1
ATOM 819 N N . GLU A 1 103 ? -4.278 -3.287 7.090 1.00 98.56 103 GLU A N 1
ATOM 820 C CA . GLU A 1 103 ? -3.313 -4.362 6.856 1.00 98.56 103 GLU A CA 1
ATOM 821 C C . GLU A 1 103 ? -3.376 -4.857 5.405 1.00 98.56 103 GLU A C 1
ATOM 823 O O . GLU A 1 103 ? -2.361 -4.866 4.711 1.00 98.56 103 GLU A O 1
ATOM 828 N N . ALA A 1 104 ? -4.580 -5.119 4.885 1.00 98.62 104 ALA A N 1
ATOM 829 C CA . ALA A 1 104 ? -4.767 -5.500 3.485 1.00 98.62 104 ALA A CA 1
ATOM 830 C C . ALA A 1 104 ? -4.269 -4.424 2.500 1.00 98.62 104 ALA A C 1
ATOM 832 O O . ALA A 1 104 ? -3.691 -4.747 1.458 1.00 98.62 104 ALA A O 1
ATOM 833 N N . ARG A 1 105 ? -4.464 -3.134 2.816 1.00 98.69 105 ARG A N 1
ATOM 834 C CA . ARG A 1 105 ? -3.938 -2.024 2.001 1.00 98.69 105 ARG A CA 1
ATOM 835 C C . ARG A 1 105 ? -2.412 -1.962 2.032 1.00 98.69 105 ARG A C 1
ATOM 837 O O . ARG A 1 105 ? -1.823 -1.703 0.987 1.00 98.69 105 ARG A O 1
ATOM 844 N N . PHE A 1 106 ? -1.788 -2.203 3.184 1.00 98.50 106 PHE A N 1
ATOM 845 C CA . PHE A 1 106 ? -0.329 -2.253 3.298 1.00 98.50 106 PHE A CA 1
ATOM 846 C C . PHE A 1 106 ? 0.255 -3.406 2.487 1.00 98.50 106 PHE A C 1
ATOM 848 O O . PHE A 1 106 ? 1.130 -3.161 1.663 1.00 98.50 106 PHE A O 1
ATOM 855 N N . SER A 1 107 ? -0.288 -4.619 2.618 1.00 98.31 107 SER A N 1
ATOM 856 C CA . SER A 1 107 ? 0.174 -5.764 1.822 1.00 98.31 107 SER A CA 1
ATOM 857 C C . SER A 1 107 ? 0.026 -5.525 0.318 1.00 98.31 107 SER A C 1
ATOM 859 O O . SER A 1 107 ? 0.889 -5.915 -0.466 1.00 98.31 107 SER A O 1
ATOM 861 N N . LYS A 1 108 ? -1.053 -4.853 -0.107 1.00 98.62 108 LYS A N 1
ATOM 862 C CA . LYS A 1 108 ? -1.215 -4.458 -1.510 1.00 98.62 108 LYS A CA 1
ATOM 863 C C . LYS A 1 108 ? -0.145 -3.447 -1.938 1.00 98.62 108 LYS A C 1
ATOM 865 O O . LYS A 1 108 ? 0.470 -3.633 -2.980 1.00 98.62 108 LYS A O 1
ATOM 870 N N . LEU A 1 109 ? 0.085 -2.406 -1.139 1.00 98.25 109 LEU A N 1
ATOM 871 C CA . LEU A 1 109 ? 1.068 -1.367 -1.446 1.00 98.25 109 LEU A CA 1
ATOM 872 C C . LEU A 1 109 ? 2.498 -1.923 -1.524 1.00 98.25 109 LEU A C 1
ATOM 874 O O . LEU A 1 109 ? 3.252 -1.525 -2.406 1.00 98.25 109 LEU A O 1
ATOM 878 N N . GLU A 1 110 ? 2.867 -2.853 -0.643 1.00 98.44 110 GLU A N 1
ATOM 879 C CA . GLU A 1 110 ? 4.171 -3.532 -0.681 1.00 98.44 110 GLU A CA 1
ATOM 880 C C . GLU A 1 110 ? 4.369 -4.328 -1.975 1.00 98.44 110 GLU A C 1
ATOM 882 O O . GLU A 1 110 ? 5.456 -4.310 -2.564 1.00 98.44 110 GLU A O 1
ATOM 887 N N . LYS A 1 111 ? 3.307 -4.989 -2.451 1.00 98.62 111 LYS A N 1
ATOM 888 C CA . LYS A 1 111 ? 3.327 -5.692 -3.732 1.00 98.62 111 LYS A CA 1
ATOM 889 C C . LYS A 1 111 ? 3.465 -4.716 -4.900 1.00 98.62 111 LYS A C 1
ATOM 891 O O . LYS A 1 111 ? 4.387 -4.870 -5.692 1.00 98.62 111 LYS A O 1
ATOM 896 N N . ASP A 1 112 ? 2.617 -3.689 -4.956 1.00 98.50 112 ASP A N 1
ATOM 897 C CA . ASP A 1 112 ? 2.643 -2.678 -6.020 1.00 98.50 112 ASP A CA 1
ATOM 898 C C . ASP A 1 112 ? 4.020 -1.970 -6.078 1.00 98.50 112 ASP A C 1
ATOM 900 O O . ASP A 1 112 ? 4.551 -1.713 -7.156 1.00 98.50 112 ASP A O 1
ATOM 904 N N . HIS A 1 113 ? 4.648 -1.706 -4.925 1.00 98.25 113 HIS A N 1
ATOM 905 C CA . HIS A 1 113 ? 6.002 -1.146 -4.841 1.00 98.25 113 HIS A CA 1
ATOM 906 C C . HIS A 1 113 ? 7.074 -2.104 -5.381 1.00 98.25 113 HIS A C 1
ATOM 908 O O . HIS A 1 113 ? 8.005 -1.679 -6.071 1.00 98.25 113 HIS A O 1
ATOM 914 N N . SER A 1 114 ? 6.958 -3.394 -5.066 1.00 98.31 114 SER A N 1
ATOM 915 C CA . SER A 1 114 ? 7.868 -4.424 -5.577 1.00 98.31 114 SER A CA 1
ATOM 916 C C . SER A 1 114 ? 7.755 -4.557 -7.098 1.00 98.31 114 SER A C 1
ATOM 918 O O . SER A 1 114 ? 8.778 -4.571 -7.785 1.00 98.31 114 SER A O 1
ATOM 920 N N . ASP A 1 115 ? 6.527 -4.562 -7.621 1.00 98.44 115 ASP A N 1
ATOM 921 C CA . ASP A 1 115 ? 6.246 -4.610 -9.058 1.00 98.44 115 ASP A CA 1
ATOM 922 C C . ASP A 1 115 ? 6.831 -3.368 -9.762 1.00 98.44 115 ASP A C 1
ATOM 924 O O . ASP A 1 115 ? 7.614 -3.499 -10.704 1.00 98.44 115 ASP A O 1
ATOM 928 N N . LEU A 1 116 ? 6.586 -2.164 -9.231 1.00 98.44 116 LEU A N 1
ATOM 929 C CA . LEU A 1 116 ? 7.133 -0.915 -9.779 1.00 98.44 116 LEU A CA 1
ATOM 930 C C . LEU A 1 116 ? 8.669 -0.875 -9.759 1.00 98.44 116 LEU A C 1
ATOM 932 O O . LEU A 1 116 ? 9.296 -0.372 -10.693 1.00 98.44 116 LEU A O 1
ATOM 936 N N . THR A 1 117 ? 9.292 -1.411 -8.709 1.00 98.25 117 THR A N 1
ATOM 937 C CA . THR A 1 117 ? 10.757 -1.502 -8.613 1.00 98.25 117 THR A CA 1
ATOM 938 C C . THR A 1 117 ? 11.320 -2.422 -9.701 1.00 98.25 117 THR A C 1
ATOM 940 O O . THR A 1 117 ? 12.332 -2.094 -10.328 1.00 98.25 117 THR A O 1
ATOM 943 N N . SER A 1 118 ? 10.653 -3.548 -9.967 1.00 98.38 118 SER A N 1
ATOM 944 C CA . SER A 1 118 ? 11.016 -4.471 -11.048 1.00 98.38 118 SER A CA 1
ATOM 945 C C . SER A 1 118 ? 10.846 -3.836 -12.433 1.00 98.38 118 SER A C 1
ATOM 947 O O . SER A 1 118 ? 11.733 -3.955 -13.288 1.00 98.38 118 SER A O 1
ATOM 949 N N . ASP A 1 119 ? 9.742 -3.123 -12.655 1.00 98.50 119 ASP A N 1
ATOM 950 C CA . ASP A 1 119 ? 9.473 -2.424 -13.914 1.00 98.50 119 ASP A CA 1
ATOM 951 C C . ASP A 1 119 ? 10.514 -1.333 -14.178 1.00 98.50 119 ASP A C 1
ATOM 953 O O . ASP A 1 119 ? 11.054 -1.236 -15.282 1.00 98.50 119 ASP A O 1
ATOM 957 N N . TYR A 1 120 ? 10.874 -0.558 -13.151 1.00 98.38 120 TYR A N 1
ATOM 958 C CA . TYR A 1 120 ? 11.916 0.462 -13.255 1.00 98.38 120 TYR A CA 1
ATOM 959 C C . TYR A 1 120 ? 13.280 -0.140 -13.615 1.00 98.38 120 TYR A C 1
ATOM 961 O O . TYR A 1 120 ? 13.971 0.371 -14.501 1.00 98.38 120 TYR A O 1
ATOM 969 N N . ALA A 1 121 ? 13.665 -1.248 -12.975 1.00 98.38 121 ALA A N 1
ATOM 970 C CA . ALA A 1 121 ? 14.909 -1.947 -13.294 1.00 98.38 121 ALA A CA 1
ATOM 971 C C . ALA A 1 121 ? 14.923 -2.461 -14.746 1.00 98.38 121 ALA A C 1
ATOM 973 O O . ALA A 1 121 ? 15.931 -2.326 -15.446 1.00 98.38 121 ALA A O 1
ATOM 974 N N . SER A 1 122 ? 13.793 -2.993 -15.217 1.00 98.44 122 SER A N 1
ATOM 975 C CA . SER A 1 122 ? 13.627 -3.476 -16.592 1.00 98.44 122 SER A CA 1
ATOM 976 C C . SER A 1 122 ? 13.713 -2.338 -17.610 1.00 98.44 122 SER A C 1
ATOM 978 O O . SER A 1 122 ? 14.428 -2.449 -18.607 1.00 98.44 122 SER A O 1
ATOM 980 N N . LEU A 1 123 ? 13.051 -1.212 -17.334 1.00 98.25 123 LEU A N 1
ATOM 981 C CA . LEU A 1 123 ? 13.097 -0.020 -18.178 1.00 98.25 123 LEU A CA 1
ATOM 982 C C . LEU A 1 123 ? 14.510 0.565 -18.261 1.00 98.25 123 LEU A C 1
ATOM 984 O O . LEU A 1 123 ? 14.958 0.942 -19.343 1.00 98.25 123 LEU A O 1
ATOM 988 N N . LYS A 1 124 ? 15.227 0.617 -17.133 1.00 98.19 124 LYS A N 1
ATOM 989 C CA . LYS A 1 124 ? 16.620 1.073 -17.095 1.00 98.19 124 LYS A CA 1
ATOM 990 C C . LYS A 1 124 ? 17.507 0.201 -17.983 1.00 98.19 124 LYS A C 1
ATOM 992 O O . LYS A 1 124 ? 18.227 0.732 -18.821 1.00 98.19 124 LYS A O 1
ATOM 997 N N . LYS A 1 125 ? 17.380 -1.123 -17.871 1.00 98.00 125 LYS A N 1
ATOM 998 C CA . LYS A 1 125 ? 18.120 -2.068 -18.715 1.00 98.00 125 LYS A CA 1
ATOM 999 C C . LYS A 1 125 ? 17.815 -1.874 -20.206 1.00 98.00 125 LYS A C 1
ATOM 1001 O O . LYS A 1 125 ? 18.743 -1.795 -21.002 1.00 98.00 125 LYS A O 1
ATOM 1006 N N . ALA A 1 126 ? 16.542 -1.731 -20.578 1.00 97.88 126 ALA A N 1
ATOM 1007 C CA . ALA A 1 126 ? 16.150 -1.487 -21.969 1.00 97.88 126 ALA A CA 1
ATOM 1008 C C . ALA A 1 126 ? 16.697 -0.153 -22.511 1.00 97.88 126 ALA A C 1
ATOM 1010 O O . ALA A 1 126 ? 17.103 -0.066 -23.670 1.00 97.88 126 ALA A O 1
ATOM 1011 N N . LYS A 1 127 ? 16.747 0.894 -21.676 1.00 97.44 127 LYS A N 1
ATOM 1012 C CA . LYS A 1 127 ? 17.360 2.180 -22.039 1.00 97.44 127 LYS A CA 1
ATOM 1013 C C . LYS A 1 127 ? 18.857 2.026 -22.316 1.00 97.44 127 LYS A C 1
ATOM 1015 O O . LYS A 1 127 ? 19.336 2.560 -23.314 1.00 97.44 127 LYS A O 1
ATOM 1020 N N . ASP A 1 128 ? 19.567 1.293 -21.464 1.00 96.94 128 ASP A N 1
ATOM 1021 C CA . ASP A 1 128 ? 21.005 1.059 -21.613 1.00 96.94 128 ASP A CA 1
ATOM 1022 C C . ASP A 1 128 ? 21.308 0.208 -22.867 1.00 96.94 128 ASP A C 1
ATOM 1024 O O . ASP A 1 128 ? 22.230 0.518 -23.623 1.00 96.94 128 ASP A O 1
ATOM 1028 N N . GLU A 1 129 ? 20.487 -0.809 -23.157 1.00 97.06 129 GLU A N 1
ATOM 1029 C CA . GLU A 1 129 ? 20.575 -1.621 -24.385 1.00 97.06 129 GLU A CA 1
ATOM 1030 C C . GLU A 1 129 ? 20.319 -0.792 -25.657 1.00 97.06 129 GLU A C 1
ATOM 1032 O O . GLU A 1 129 ? 21.052 -0.912 -26.646 1.00 97.06 129 GLU A O 1
ATOM 1037 N N . ASN A 1 130 ? 19.321 0.096 -25.630 1.00 96.75 130 ASN A N 1
ATOM 1038 C CA . ASN A 1 130 ? 19.040 1.007 -26.741 1.00 96.75 130 ASN A CA 1
ATOM 1039 C C . ASN A 1 130 ? 20.179 2.009 -26.964 1.00 96.75 130 ASN A C 1
ATOM 1041 O O . ASN A 1 130 ? 20.549 2.255 -28.112 1.00 96.75 130 ASN A O 1
ATOM 1045 N N . ALA A 1 131 ? 20.762 2.554 -25.891 1.00 94.69 131 ALA A N 1
ATOM 1046 C CA . ALA A 1 131 ? 21.923 3.437 -25.989 1.00 94.69 131 ALA A CA 1
ATOM 1047 C C . ALA A 1 131 ? 23.116 2.716 -26.638 1.00 94.69 131 ALA A C 1
ATOM 1049 O O . ALA A 1 131 ? 23.727 3.249 -27.563 1.00 94.69 131 ALA A O 1
ATOM 1050 N N . GLY A 1 132 ? 23.391 1.472 -26.230 1.00 96.25 132 GLY A N 1
ATOM 1051 C CA . GLY A 1 132 ? 24.428 0.647 -26.856 1.00 96.25 132 GLY A CA 1
ATOM 1052 C C . GLY A 1 132 ? 24.161 0.371 -28.340 1.00 96.25 132 GLY A C 1
ATOM 1053 O O . GLY A 1 132 ? 25.0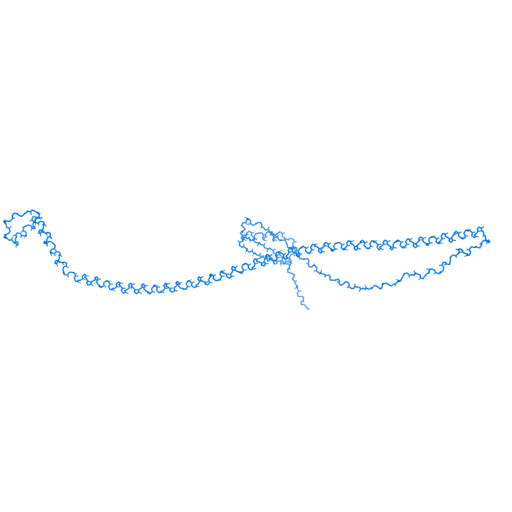65 0.485 -29.165 1.00 96.25 132 GLY A O 1
ATOM 1054 N N . THR A 1 133 ? 22.913 0.067 -28.701 1.00 96.56 133 THR A N 1
ATOM 1055 C CA . THR A 1 133 ? 22.519 -0.187 -30.099 1.00 96.56 133 THR A CA 1
ATOM 1056 C C . THR A 1 133 ? 22.683 1.057 -30.974 1.00 96.56 133 THR A C 1
ATOM 1058 O O . THR A 1 133 ? 23.169 0.959 -32.102 1.00 96.56 133 THR A O 1
ATOM 1061 N N . PHE A 1 134 ? 22.323 2.234 -30.458 1.00 95.69 134 PHE A N 1
ATOM 1062 C CA . P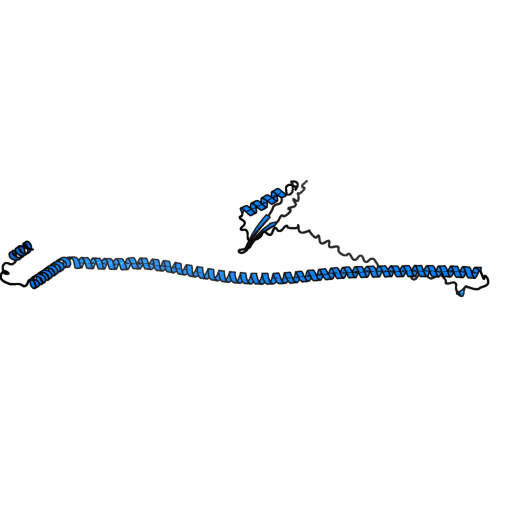HE A 1 134 ? 22.483 3.499 -31.172 1.00 95.69 134 PHE A CA 1
ATOM 1063 C C . PHE A 1 134 ? 23.957 3.842 -31.424 1.00 95.69 134 PHE A C 1
ATOM 1065 O O . PHE A 1 134 ? 24.309 4.240 -32.534 1.00 95.69 134 PHE A O 1
ATOM 1072 N N . GLU A 1 135 ? 24.837 3.625 -30.442 1.00 97.06 135 GLU A N 1
ATOM 1073 C CA . GLU A 1 135 ? 26.281 3.821 -30.633 1.00 97.06 135 GLU A CA 1
ATOM 1074 C C . GLU A 1 135 ? 26.856 2.866 -31.690 1.00 97.06 135 GLU A C 1
ATOM 1076 O O . GLU A 1 135 ? 27.631 3.290 -32.547 1.00 97.06 135 GLU A O 1
ATOM 1081 N N . ILE A 1 136 ? 26.424 1.599 -31.709 1.00 96.88 136 ILE A N 1
ATOM 1082 C CA . ILE A 1 136 ? 26.818 0.644 -32.761 1.00 96.88 136 ILE A CA 1
ATOM 1083 C C . ILE A 1 136 ? 26.363 1.133 -34.140 1.00 96.88 136 ILE A C 1
ATOM 1085 O O . ILE A 1 136 ? 27.152 1.122 -35.085 1.00 96.88 136 ILE A O 1
ATOM 1089 N N . PHE A 1 137 ? 25.114 1.591 -34.264 1.00 96.50 137 PHE A N 1
ATOM 1090 C CA . PHE A 1 137 ? 24.592 2.141 -35.516 1.00 96.50 137 PHE A CA 1
ATOM 1091 C C . PHE A 1 137 ? 25.398 3.359 -35.985 1.00 96.50 137 PHE A C 1
ATOM 1093 O O . PHE A 1 137 ? 25.766 3.449 -37.155 1.00 96.50 137 PHE A O 1
ATOM 1100 N N . LYS A 1 138 ? 25.738 4.269 -35.068 1.00 96.50 138 LYS A N 1
ATOM 1101 C CA . LYS A 1 138 ? 26.551 5.453 -35.359 1.00 96.50 138 LYS A CA 1
ATOM 1102 C C . LYS A 1 138 ? 27.947 5.081 -35.864 1.00 96.50 138 LYS A C 1
ATOM 1104 O O . LYS A 1 138 ? 28.404 5.651 -36.853 1.00 96.50 138 LYS A O 1
ATOM 1109 N N . ILE A 1 139 ? 28.601 4.105 -35.229 1.00 97.31 139 ILE A N 1
ATOM 1110 C CA . ILE A 1 139 ? 29.899 3.574 -35.675 1.00 97.31 139 ILE A CA 1
ATOM 1111 C C . ILE A 1 139 ? 29.778 2.954 -37.074 1.00 97.31 139 ILE A C 1
ATOM 1113 O O . ILE A 1 139 ? 30.623 3.210 -37.931 1.00 97.31 139 ILE A O 1
ATOM 1117 N N . GLN A 1 140 ? 28.725 2.170 -37.323 1.00 96.94 140 GLN A N 1
ATOM 1118 C CA . GLN A 1 140 ? 28.488 1.531 -38.618 1.00 96.94 140 GLN A CA 1
ATOM 1119 C C . GLN A 1 140 ? 28.283 2.565 -39.736 1.00 96.94 140 GLN A C 1
ATOM 1121 O O . GLN A 1 140 ? 28.939 2.481 -40.771 1.00 96.94 140 GLN A O 1
ATOM 1126 N N . MET A 1 141 ? 27.447 3.579 -39.507 1.00 97.50 141 MET A N 1
ATOM 1127 C CA . MET A 1 141 ? 27.221 4.673 -40.459 1.00 97.50 141 MET A CA 1
ATOM 1128 C C . MET A 1 141 ? 28.500 5.464 -40.752 1.00 97.50 141 MET A C 1
ATOM 1130 O O . MET A 1 141 ? 28.788 5.779 -41.906 1.00 97.50 141 MET A O 1
ATOM 1134 N N . GLN A 1 142 ? 29.288 5.771 -39.718 1.00 97.19 142 GLN A N 1
ATOM 1135 C CA . GLN A 1 142 ? 30.559 6.476 -39.880 1.00 97.19 142 GLN A CA 1
ATOM 1136 C C . GLN A 1 142 ? 31.535 5.669 -40.746 1.00 97.19 142 GLN A C 1
ATOM 1138 O O . GLN A 1 142 ? 32.165 6.222 -41.648 1.00 97.19 142 GLN A O 1
ATOM 1143 N N . LYS A 1 143 ? 31.606 4.354 -40.518 1.00 97.62 143 LYS A N 1
ATOM 1144 C CA . LYS A 1 143 ? 32.423 3.443 -41.319 1.00 97.62 143 LYS A CA 1
ATOM 1145 C C . LYS A 1 143 ? 31.977 3.407 -42.782 1.00 97.62 143 LYS A C 1
ATOM 1147 O O . LYS A 1 143 ? 32.819 3.486 -43.667 1.00 97.62 143 LYS A O 1
ATOM 1152 N N . GLU A 1 144 ? 30.676 3.337 -43.054 1.00 96.38 144 GLU A N 1
ATOM 1153 C CA . GLU A 1 144 ? 30.156 3.345 -44.429 1.00 96.38 144 GLU A CA 1
ATOM 1154 C C . GLU A 1 144 ? 30.494 4.647 -45.170 1.00 96.38 144 GLU A C 1
ATOM 1156 O O . GLU A 1 144 ? 30.881 4.617 -46.339 1.00 96.38 144 GLU A O 1
ATOM 1161 N N . ILE A 1 145 ? 30.426 5.794 -44.485 1.00 96.44 145 ILE A N 1
ATOM 1162 C CA . ILE A 1 145 ? 30.856 7.086 -45.041 1.00 96.44 145 ILE A CA 1
ATOM 1163 C C . ILE A 1 145 ? 32.359 7.077 -45.355 1.00 96.44 145 ILE A C 1
ATOM 1165 O O . ILE A 1 145 ? 32.776 7.590 -46.397 1.00 96.44 145 ILE A O 1
ATOM 1169 N N . GLU A 1 146 ? 33.184 6.524 -44.467 1.00 96.56 146 GLU A N 1
ATOM 1170 C CA . GLU A 1 146 ? 34.633 6.406 -44.669 1.00 96.56 146 GLU A CA 1
ATOM 1171 C C . GLU A 1 146 ? 34.978 5.469 -45.834 1.00 96.56 146 GLU A C 1
ATOM 1173 O O . GLU A 1 146 ? 35.800 5.837 -46.676 1.00 96.56 146 GLU A O 1
ATOM 1178 N N . ASP A 1 147 ? 34.299 4.327 -45.951 1.00 95.50 147 ASP A N 1
ATOM 1179 C CA . ASP A 1 147 ? 34.469 3.372 -47.051 1.00 95.50 147 ASP A CA 1
ATOM 1180 C C . ASP A 1 147 ? 34.076 4.001 -48.403 1.00 95.50 147 ASP A C 1
ATOM 1182 O O . ASP A 1 147 ? 34.798 3.859 -49.397 1.00 95.50 147 ASP A O 1
ATOM 1186 N N . LEU A 1 148 ? 32.979 4.769 -48.448 1.00 94.44 148 LEU A N 1
ATOM 1187 C CA . LEU A 1 148 ? 32.565 5.512 -49.646 1.00 94.44 148 LEU A CA 1
ATOM 1188 C C . LEU A 1 148 ? 33.591 6.581 -50.047 1.00 94.44 148 LEU A C 1
ATOM 1190 O O . LEU A 1 148 ? 33.921 6.706 -51.230 1.00 94.44 148 LEU A O 1
ATOM 1194 N N . LYS A 1 149 ? 34.143 7.321 -49.078 1.00 95.06 149 LYS A N 1
ATOM 1195 C CA . LYS A 1 149 ? 35.213 8.304 -49.327 1.00 95.06 149 LYS A CA 1
ATOM 1196 C C . LYS A 1 149 ? 36.486 7.634 -49.838 1.00 95.06 149 LYS A C 1
ATOM 1198 O O . LYS A 1 149 ? 37.065 8.103 -50.817 1.00 95.06 149 LYS A O 1
ATOM 1203 N N . ALA A 1 150 ? 36.897 6.525 -49.224 1.00 94.81 150 ALA A N 1
ATOM 1204 C CA . ALA A 1 150 ? 38.061 5.757 -49.653 1.00 94.81 150 ALA A CA 1
ATOM 1205 C C . ALA A 1 150 ? 37.884 5.211 -51.080 1.00 94.81 150 ALA A C 1
ATOM 1207 O O . ALA A 1 150 ? 38.809 5.294 -51.888 1.00 94.81 150 ALA A O 1
ATOM 1208 N N . SER A 1 151 ? 36.686 4.723 -51.425 1.00 93.81 151 SER A N 1
ATOM 1209 C CA . SER A 1 151 ? 36.369 4.289 -52.790 1.00 93.81 151 SER A CA 1
ATOM 1210 C C . SER A 1 151 ? 36.402 5.436 -53.803 1.00 93.81 151 SER A C 1
ATOM 1212 O O . SER A 1 151 ? 36.785 5.191 -54.948 1.00 93.81 151 SER A O 1
ATOM 1214 N N . GLY A 1 152 ? 35.984 6.646 -53.422 1.00 92.44 152 GLY A N 1
ATOM 1215 C CA . GLY A 1 152 ? 36.099 7.839 -54.265 1.00 92.44 152 GLY A CA 1
ATOM 1216 C C . GLY A 1 152 ? 37.560 8.156 -54.575 1.00 92.44 152 GLY A C 1
ATOM 1217 O O . GLY A 1 152 ? 37.952 8.155 -55.737 1.00 92.44 152 GLY A O 1
ATOM 1218 N N . ILE A 1 153 ? 38.388 8.272 -53.533 1.00 94.44 153 ILE A N 1
ATOM 1219 C CA . ILE A 1 153 ? 39.828 8.553 -53.658 1.00 94.44 153 ILE A CA 1
ATOM 1220 C C . ILE A 1 153 ? 40.541 7.481 -54.496 1.00 94.44 153 ILE A C 1
ATOM 1222 O O . ILE A 1 153 ? 41.361 7.803 -55.351 1.00 94.44 153 ILE A O 1
ATOM 1226 N N . ALA A 1 154 ? 40.231 6.198 -54.282 1.00 93.75 154 ALA A N 1
ATOM 1227 C CA . ALA A 1 154 ? 40.827 5.110 -55.057 1.00 93.75 154 ALA A CA 1
ATOM 1228 C C . ALA A 1 154 ? 40.458 5.182 -56.548 1.00 93.75 154 ALA A C 1
ATOM 1230 O O . ALA A 1 154 ? 41.292 4.871 -57.400 1.00 93.75 154 ALA A O 1
ATOM 1231 N N . ARG A 1 155 ? 39.225 5.597 -56.869 1.00 93.56 155 ARG A N 1
ATOM 1232 C CA . ARG A 1 155 ? 38.778 5.810 -58.251 1.00 93.56 155 ARG A CA 1
ATOM 1233 C C . ARG A 1 155 ? 39.509 6.988 -58.886 1.00 93.56 155 ARG A C 1
ATOM 1235 O O . ARG A 1 155 ? 40.011 6.832 -59.994 1.00 93.56 155 ARG A O 1
ATOM 1242 N N . ASP A 1 156 ? 39.621 8.102 -58.169 1.00 93.00 156 ASP A N 1
ATOM 1243 C CA . ASP A 1 156 ? 40.318 9.299 -58.644 1.00 93.00 156 ASP A CA 1
ATOM 1244 C C . ASP A 1 156 ? 41.801 9.001 -58.930 1.00 93.00 156 ASP A C 1
ATOM 1246 O O . ASP A 1 156 ? 42.301 9.331 -60.003 1.00 93.00 156 ASP A O 1
ATOM 1250 N N . LEU A 1 157 ? 42.481 8.277 -58.030 1.00 94.81 157 LEU A N 1
ATOM 1251 C CA . LEU A 1 157 ? 43.868 7.827 -58.224 1.00 94.81 157 LEU A CA 1
ATOM 1252 C C . LEU A 1 157 ? 44.021 6.869 -59.415 1.00 94.81 157 LEU A C 1
ATOM 1254 O O . LEU A 1 157 ? 45.012 6.938 -60.143 1.00 94.81 157 LEU A O 1
ATOM 1258 N N . ALA A 1 158 ? 43.067 5.956 -59.619 1.00 94.06 158 ALA A N 1
ATOM 1259 C CA . ALA A 1 158 ? 43.093 5.036 -60.754 1.00 94.06 158 ALA A CA 1
ATOM 1260 C C . ALA A 1 158 ? 42.879 5.769 -62.088 1.00 94.06 158 ALA A C 1
ATOM 1262 O O . ALA A 1 158 ? 43.571 5.474 -63.067 1.00 94.06 158 ALA A O 1
ATOM 1263 N N . ASP A 1 159 ? 41.954 6.730 -62.119 1.00 90.75 159 ASP A N 1
ATOM 1264 C CA . ASP A 1 159 ? 41.698 7.573 -63.286 1.00 90.75 159 ASP A CA 1
ATOM 1265 C C . ASP A 1 159 ? 42.929 8.459 -63.588 1.00 90.75 159 ASP A C 1
ATOM 1267 O O . ASP A 1 159 ? 43.354 8.531 -64.745 1.00 90.75 159 ASP A O 1
ATOM 1271 N N . GLU A 1 160 ? 43.589 9.031 -62.573 1.00 93.81 160 GLU A N 1
ATOM 1272 C CA . GLU A 1 160 ? 44.838 9.797 -62.726 1.00 93.81 160 GLU A CA 1
ATOM 1273 C C . GLU A 1 160 ? 45.993 8.942 -63.274 1.00 93.81 160 GLU A C 1
ATOM 1275 O O . GLU A 1 160 ? 46.599 9.298 -64.291 1.00 93.81 160 GLU A O 1
ATOM 1280 N N . ALA A 1 161 ? 46.252 7.775 -62.673 1.00 94.62 161 ALA A N 1
ATOM 1281 C CA . ALA A 1 161 ? 47.295 6.851 -63.128 1.00 94.62 161 ALA A CA 1
ATOM 1282 C C . ALA A 1 161 ? 47.055 6.375 -64.570 1.00 94.62 161 ALA A C 1
ATOM 1284 O O . ALA A 1 161 ? 47.991 6.221 -65.360 1.00 94.62 161 ALA A O 1
ATOM 1285 N N . ARG A 1 162 ? 45.789 6.169 -64.947 1.00 93.31 162 ARG A N 1
ATOM 1286 C CA . ARG A 1 162 ? 45.397 5.805 -66.312 1.00 93.31 162 ARG A CA 1
ATOM 1287 C C . ARG A 1 162 ? 45.682 6.935 -67.299 1.00 93.31 162 ARG A C 1
ATOM 1289 O O . ARG A 1 162 ? 46.223 6.669 -68.372 1.00 93.31 162 ARG A O 1
ATOM 1296 N N . VAL A 1 163 ? 45.342 8.177 -66.951 1.00 92.75 163 VAL A N 1
ATOM 1297 C CA . VAL A 1 163 ? 45.634 9.359 -67.780 1.00 92.75 163 VAL A CA 1
ATOM 1298 C C . VAL A 1 163 ? 47.144 9.540 -67.954 1.00 92.75 163 VAL A C 1
ATOM 1300 O O . VAL A 1 163 ? 47.606 9.797 -69.067 1.00 92.75 163 VAL A O 1
ATOM 1303 N N . GLU A 1 164 ? 47.930 9.370 -66.891 1.00 94.12 164 GLU A N 1
ATOM 1304 C CA . GLU A 1 164 ? 49.392 9.452 -66.954 1.00 94.12 164 GLU A CA 1
ATOM 1305 C C . GLU A 1 164 ? 50.006 8.352 -67.835 1.00 94.12 164 GLU A C 1
ATOM 1307 O O . GLU A 1 164 ? 50.865 8.642 -68.673 1.00 94.12 164 GLU A O 1
ATOM 1312 N N . LEU A 1 165 ? 49.522 7.112 -67.726 1.00 95.25 165 LEU A N 1
ATOM 1313 C CA . LEU A 1 165 ? 49.966 6.004 -68.573 1.00 95.25 165 LEU A CA 1
ATOM 1314 C C . LEU A 1 165 ? 49.658 6.255 -70.055 1.00 95.25 165 LEU A C 1
ATOM 1316 O O . LEU A 1 165 ? 50.530 6.068 -70.904 1.00 95.25 165 LEU A O 1
ATOM 1320 N N . LEU A 1 166 ? 48.438 6.700 -70.377 1.00 93.38 166 LEU A N 1
ATOM 1321 C CA . LEU A 1 166 ? 48.049 7.023 -71.755 1.00 93.38 166 LEU A CA 1
ATOM 1322 C C . LEU A 1 166 ? 48.922 8.139 -72.337 1.00 93.38 166 LEU A C 1
ATOM 1324 O O . LEU A 1 166 ? 49.355 8.037 -73.487 1.00 93.38 166 LEU A O 1
ATOM 1328 N N . ARG A 1 167 ? 49.236 9.161 -71.532 1.00 93.44 167 ARG A N 1
ATOM 1329 C CA . ARG A 1 167 ? 50.168 10.233 -71.905 1.00 93.44 167 ARG A CA 1
ATOM 1330 C C . ARG A 1 167 ? 51.549 9.668 -72.239 1.00 93.44 167 ARG A C 1
ATOM 1332 O O . ARG A 1 167 ? 52.061 9.926 -73.322 1.00 93.44 167 ARG A O 1
ATOM 1339 N N . SER A 1 168 ? 52.099 8.822 -71.366 1.00 96.44 168 SER A N 1
ATOM 1340 C CA . SER A 1 168 ? 53.407 8.189 -71.576 1.00 96.44 168 SER A CA 1
ATOM 1341 C C . SER A 1 168 ? 53.461 7.319 -72.844 1.00 96.44 168 SER A C 1
ATOM 1343 O O . SER A 1 168 ? 54.437 7.383 -73.592 1.00 96.44 168 SER A O 1
ATOM 1345 N N . ILE A 1 169 ? 52.405 6.548 -73.139 1.00 94.81 169 ILE A N 1
ATOM 1346 C CA . ILE A 1 169 ? 52.320 5.734 -74.366 1.00 94.81 169 ILE A CA 1
ATOM 1347 C C . ILE A 1 169 ? 52.264 6.625 -75.613 1.00 94.81 169 ILE A C 1
ATOM 1349 O O . ILE A 1 169 ? 52.958 6.346 -76.593 1.00 94.81 169 ILE A O 1
ATOM 1353 N N . LYS A 1 170 ? 51.460 7.694 -75.583 1.00 93.62 170 LYS A N 1
ATOM 1354 C CA . LYS A 1 170 ? 51.330 8.655 -76.689 1.00 93.62 170 LYS A CA 1
ATOM 1355 C C . LYS A 1 170 ? 52.660 9.341 -77.001 1.00 93.62 170 LYS A C 1
ATOM 1357 O O . LYS A 1 170 ? 53.013 9.466 -78.172 1.00 93.62 170 LYS A O 1
ATOM 1362 N N . ASP A 1 171 ? 53.409 9.716 -75.967 1.00 93.88 171 ASP A N 1
ATOM 1363 C CA . ASP A 1 171 ? 54.735 10.326 -76.106 1.00 93.88 171 ASP A CA 1
ATOM 1364 C C . ASP A 1 171 ? 55.751 9.355 -76.736 1.00 93.88 171 ASP A C 1
ATOM 1366 O O . ASP A 1 171 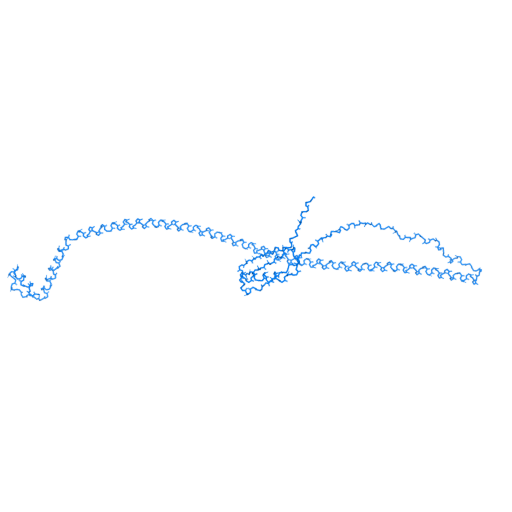? 56.582 9.764 -77.548 1.00 93.88 171 ASP A O 1
ATOM 1370 N N . ALA A 1 172 ? 55.666 8.057 -76.419 1.00 96.50 172 ALA A N 1
ATOM 1371 C CA . ALA A 1 172 ? 56.521 7.025 -77.010 1.00 96.50 172 ALA A CA 1
ATOM 1372 C C . ALA A 1 172 ? 56.132 6.651 -78.458 1.00 96.50 172 ALA A C 1
ATOM 1374 O O . ALA A 1 172 ? 57.001 6.272 -79.248 1.00 96.50 172 ALA A O 1
ATOM 1375 N N . TYR A 1 173 ? 54.848 6.760 -78.821 1.00 95.12 173 TYR A N 1
ATOM 1376 C CA . TYR A 1 173 ? 54.307 6.354 -80.125 1.00 95.12 173 TYR A CA 1
ATOM 1377 C C . TYR A 1 173 ? 53.313 7.393 -80.684 1.00 95.12 173 TYR A C 1
ATOM 1379 O O . TYR A 1 173 ? 52.102 7.165 -80.674 1.00 95.12 173 TYR A O 1
ATOM 1387 N N . PRO A 1 174 ? 53.792 8.511 -81.258 1.00 90.38 174 PRO A N 1
ATOM 1388 C CA . PRO A 1 174 ? 52.943 9.654 -81.618 1.00 90.38 174 PRO A CA 1
ATOM 1389 C C . PRO A 1 174 ? 51.937 9.391 -82.752 1.00 90.38 174 PRO A C 1
ATOM 1391 O O . PRO A 1 174 ? 51.029 10.190 -82.959 1.00 90.38 174 PRO A O 1
ATOM 1394 N N . GLY A 1 175 ? 52.089 8.294 -83.502 1.00 91.00 175 GLY A N 1
ATOM 1395 C CA . GLY A 1 175 ? 51.158 7.889 -84.563 1.00 91.00 175 GLY A CA 1
ATOM 1396 C C . GLY A 1 175 ? 50.070 6.905 -84.121 1.00 91.00 175 GLY A C 1
ATOM 1397 O O . GLY A 1 175 ? 49.262 6.499 -84.955 1.00 91.00 175 GLY A O 1
ATOM 1398 N N . LEU A 1 176 ? 50.069 6.473 -82.855 1.00 92.25 176 LEU A N 1
ATOM 1399 C CA . LEU A 1 176 ? 49.080 5.538 -82.326 1.00 92.25 176 LEU A CA 1
ATOM 1400 C C . LEU A 1 176 ? 47.813 6.300 -81.909 1.00 92.25 176 LEU A C 1
ATOM 1402 O O . LEU A 1 176 ? 47.873 7.200 -81.073 1.00 92.25 176 LEU A O 1
ATOM 1406 N N . ASP A 1 177 ? 46.665 5.935 -82.479 1.00 91.69 177 ASP A N 1
ATOM 1407 C CA . ASP A 1 177 ? 45.378 6.515 -82.093 1.00 91.69 177 ASP A CA 1
ATOM 1408 C C . ASP A 1 177 ? 44.879 5.881 -80.786 1.00 91.69 177 ASP A C 1
ATOM 1410 O O . ASP A 1 177 ? 44.521 4.703 -80.739 1.00 91.69 177 ASP A O 1
ATOM 1414 N N . LEU A 1 178 ? 44.891 6.671 -79.711 1.00 90.44 178 LEU A N 1
ATOM 1415 C CA . LEU A 1 178 ? 44.427 6.281 -78.377 1.00 90.44 178 LEU A CA 1
ATOM 1416 C C . LEU A 1 178 ? 43.071 6.904 -78.016 1.00 90.44 178 LEU A C 1
ATOM 1418 O O . LEU A 1 178 ? 42.642 6.779 -76.870 1.00 90.44 178 LEU A O 1
ATOM 1422 N N . SER A 1 179 ? 42.384 7.548 -78.966 1.00 86.81 179 SER A N 1
ATOM 1423 C CA . SER A 1 179 ? 41.095 8.218 -78.726 1.00 86.81 179 SER A CA 1
ATOM 1424 C C . SER A 1 179 ? 40.032 7.276 -78.153 1.00 86.81 179 SER A C 1
ATOM 1426 O O . SER A 1 179 ? 39.268 7.664 -77.279 1.00 86.81 179 SER A O 1
ATOM 1428 N N . ALA A 1 180 ? 40.049 5.997 -78.545 1.00 85.94 180 ALA A N 1
ATOM 1429 C CA . ALA A 1 180 ? 39.157 4.970 -78.002 1.00 85.94 180 ALA A CA 1
ATOM 1430 C C . ALA A 1 180 ? 39.369 4.675 -76.499 1.00 85.94 180 ALA A C 1
ATOM 1432 O O . ALA A 1 180 ? 38.531 4.021 -75.877 1.00 85.94 180 ALA A O 1
ATOM 1433 N N . PHE A 1 181 ? 40.485 5.122 -75.915 1.00 86.06 181 PHE A N 1
ATOM 1434 C CA . PHE A 1 181 ? 40.818 4.936 -74.502 1.00 86.06 181 PHE A CA 1
ATOM 1435 C C . PHE A 1 181 ? 40.770 6.240 -73.694 1.00 86.06 181 PHE A C 1
ATOM 1437 O O . PHE A 1 181 ? 40.809 6.174 -72.462 1.00 86.06 181 PHE A O 1
ATOM 1444 N N . GLU A 1 182 ? 40.647 7.406 -74.326 1.00 80.00 182 GLU A N 1
ATOM 1445 C CA . GLU A 1 182 ? 40.363 8.659 -73.624 1.00 80.00 182 GLU A CA 1
ATOM 1446 C C . GLU A 1 182 ? 38.932 8.582 -73.075 1.00 80.00 182 GLU A C 1
ATOM 1448 O O . GLU A 1 182 ? 37.957 8.488 -73.811 1.00 80.00 182 GLU A O 1
ATOM 1453 N N . ILE A 1 183 ? 38.809 8.513 -71.749 1.00 71.00 183 ILE A N 1
ATOM 1454 C CA . ILE A 1 183 ? 37.507 8.617 -71.092 1.00 71.00 183 ILE A CA 1
ATOM 1455 C C . ILE A 1 183 ? 37.227 10.109 -70.975 1.00 71.00 183 ILE A C 1
ATOM 1457 O O . ILE A 1 183 ? 38.064 10.831 -70.434 1.00 71.00 183 ILE A O 1
ATOM 1461 N N . ASP A 1 184 ? 36.062 10.559 -71.436 1.00 66.50 184 ASP A N 1
ATOM 1462 C CA . ASP A 1 184 ? 35.584 11.917 -71.189 1.00 66.50 184 ASP A CA 1
ATOM 1463 C C . ASP A 1 184 ? 35.407 12.125 -69.677 1.00 66.50 184 ASP A C 1
ATOM 1465 O O . ASP A 1 184 ? 34.384 11.793 -69.078 1.00 66.50 184 ASP A O 1
ATOM 1469 N N . VAL A 1 185 ? 36.439 12.673 -69.034 1.00 64.62 185 VAL A N 1
ATOM 1470 C CA . VAL A 1 185 ? 36.427 13.036 -67.606 1.00 64.62 185 VAL A CA 1
ATOM 1471 C C . VAL A 1 185 ? 35.422 14.174 -67.341 1.00 64.62 185 VAL A C 1
ATOM 1473 O O . VAL A 1 185 ? 35.017 14.405 -66.206 1.00 64.62 185 VAL A O 1
ATOM 1476 N N . ALA A 1 186 ? 34.967 14.863 -68.393 1.00 57.88 186 ALA A N 1
ATOM 1477 C CA . ALA A 1 186 ? 34.141 16.062 -68.307 1.00 57.88 186 ALA A CA 1
ATOM 1478 C C . ALA A 1 186 ? 32.661 15.828 -67.937 1.00 57.88 186 ALA A C 1
ATOM 1480 O O . ALA A 1 186 ? 32.004 16.795 -67.560 1.00 57.88 186 ALA A O 1
ATOM 1481 N N . ASP A 1 187 ? 32.128 14.598 -67.998 1.00 56.75 187 ASP A N 1
ATOM 1482 C CA . ASP A 1 187 ? 30.680 14.355 -67.800 1.00 56.75 187 ASP A CA 1
ATOM 1483 C C . ASP A 1 187 ? 30.306 13.678 -66.463 1.00 56.75 187 ASP A C 1
ATOM 1485 O O . ASP A 1 187 ? 29.147 13.355 -66.220 1.00 56.75 187 ASP A O 1
ATOM 1489 N N . ARG A 1 188 ? 31.253 13.484 -65.531 1.00 57.06 188 ARG A N 1
ATOM 1490 C CA . ARG A 1 188 ? 30.980 12.811 -64.235 1.00 57.06 188 ARG A CA 1
ATOM 1491 C C . ARG A 1 188 ? 30.595 13.741 -63.074 1.00 57.06 188 ARG A C 1
ATOM 1493 O O . ARG A 1 188 ? 30.661 13.343 -61.917 1.00 57.06 188 ARG A O 1
ATOM 1500 N N . GLY A 1 189 ? 30.187 14.976 -63.357 1.00 55.91 189 GLY A N 1
ATOM 1501 C CA . GLY A 1 189 ? 29.867 15.984 -62.336 1.00 55.91 189 GLY A CA 1
ATOM 1502 C C . GLY A 1 189 ? 28.408 16.043 -61.861 1.00 55.91 189 GLY A C 1
ATOM 1503 O O . GLY A 1 189 ? 28.056 17.026 -61.216 1.00 55.91 189 GLY A O 1
ATOM 1504 N N . LYS A 1 190 ? 27.534 15.087 -62.217 1.00 54.12 190 LYS A N 1
ATOM 1505 C CA . LYS A 1 190 ? 26.077 15.203 -61.965 1.00 54.12 190 LYS A CA 1
ATOM 1506 C C . LYS A 1 190 ? 25.411 14.098 -61.153 1.00 54.12 190 LYS A C 1
ATOM 1508 O O . LYS A 1 190 ? 24.244 14.264 -60.813 1.00 54.12 190 LYS A O 1
ATOM 1513 N N . ASP A 1 191 ? 26.131 13.058 -60.753 1.00 53.44 191 ASP A N 1
ATOM 1514 C CA . ASP A 1 191 ? 25.613 12.093 -59.776 1.00 53.44 191 ASP A CA 1
ATOM 1515 C C . ASP A 1 191 ? 25.993 12.534 -58.359 1.00 53.44 191 ASP A C 1
ATOM 1517 O O . ASP A 1 191 ? 26.588 11.799 -57.571 1.00 53.44 191 ASP A O 1
ATOM 1521 N N . THR A 1 192 ? 25.679 13.792 -58.049 1.00 55.56 192 THR A N 1
ATOM 1522 C CA . THR A 1 192 ? 25.635 14.286 -56.679 1.00 55.56 192 THR A CA 1
ATOM 1523 C C . THR A 1 192 ? 24.541 13.484 -55.971 1.00 55.56 192 THR A C 1
ATOM 1525 O O . THR A 1 192 ? 23.393 13.506 -56.429 1.00 55.56 192 THR A O 1
ATOM 1528 N N . PRO A 1 193 ? 24.841 12.757 -54.880 1.00 56.09 193 PRO A N 1
ATOM 1529 C CA . PRO A 1 193 ? 23.794 12.215 -54.026 1.00 56.09 193 PRO A CA 1
ATOM 1530 C C . PRO A 1 193 ? 22.868 13.372 -53.636 1.00 56.09 193 PRO A C 1
ATOM 1532 O O . PRO A 1 193 ? 23.380 14.467 -53.390 1.00 56.09 193 PRO A O 1
ATOM 1535 N N . PRO A 1 194 ? 21.538 13.183 -53.623 1.00 51.00 194 PRO A N 1
ATOM 1536 C CA . PRO A 1 194 ? 20.614 14.267 -53.342 1.00 51.00 194 PRO A CA 1
ATOM 1537 C C . PRO A 1 194 ? 20.991 14.911 -52.011 1.00 51.00 194 PRO A C 1
ATOM 1539 O O . PRO A 1 194 ? 20.905 14.294 -50.951 1.00 51.00 194 PRO A O 1
ATOM 1542 N N . GLU A 1 195 ? 21.403 16.170 -52.097 1.00 49.69 195 GLU A N 1
ATOM 1543 C CA . GLU A 1 195 ? 21.600 17.110 -51.001 1.00 49.69 195 GLU A CA 1
ATOM 1544 C C . GLU A 1 195 ? 20.216 17.513 -50.457 1.00 49.69 195 GLU A C 1
ATOM 1546 O O . GLU A 1 195 ? 19.850 18.674 -50.433 1.00 49.69 195 GLU A O 1
ATOM 1551 N N . ASN A 1 196 ? 19.386 16.521 -50.121 1.00 52.38 196 ASN A N 1
ATOM 1552 C CA . ASN A 1 196 ? 18.025 16.684 -49.625 1.00 52.38 196 ASN A CA 1
ATOM 1553 C C . ASN A 1 196 ? 17.792 15.679 -48.496 1.00 52.38 196 ASN A C 1
ATOM 1555 O O . ASN A 1 196 ? 17.210 14.612 -48.688 1.00 52.38 196 ASN A O 1
ATOM 1559 N N . ALA A 1 197 ? 18.220 16.051 -47.302 1.00 50.19 197 ALA A N 1
ATOM 1560 C CA . ALA A 1 197 ? 17.453 15.765 -46.106 1.00 50.19 197 ALA A CA 1
ATOM 1561 C C . ALA A 1 197 ? 17.521 17.048 -45.293 1.00 50.19 197 ALA A C 1
ATOM 1563 O O . ALA A 1 197 ? 18.523 17.338 -44.645 1.00 50.19 197 ALA A O 1
ATOM 1564 N N . GLU A 1 198 ? 16.484 17.861 -45.473 1.00 47.75 198 GLU A N 1
ATOM 1565 C CA . GLU A 1 198 ? 16.190 19.010 -44.639 1.00 47.75 198 GLU A CA 1
ATOM 1566 C C . GLU A 1 198 ? 16.478 18.638 -43.184 1.00 47.75 198 GLU A C 1
ATOM 1568 O O . GLU A 1 198 ? 16.029 17.597 -42.696 1.00 47.75 198 GLU A O 1
ATOM 1573 N N . GLU A 1 199 ? 17.260 19.480 -42.514 1.00 48.44 199 GLU A N 1
ATOM 1574 C CA . GLU A 1 199 ? 17.354 19.521 -41.064 1.00 48.44 199 GLU A CA 1
ATOM 1575 C C . GLU A 1 199 ? 15.951 19.832 -40.525 1.00 48.44 199 GLU A C 1
ATOM 1577 O O . GLU A 1 199 ? 15.606 20.973 -40.201 1.00 48.44 199 GLU A O 1
ATOM 1582 N N . GLU A 1 200 ? 15.095 18.811 -40.477 1.00 47.03 200 GLU A N 1
ATOM 1583 C CA . GLU A 1 200 ? 13.883 18.837 -39.688 1.00 47.03 200 GLU A CA 1
ATOM 1584 C C . GLU A 1 200 ? 14.370 18.954 -38.250 1.00 47.03 200 GLU A C 1
ATOM 1586 O O . GLU A 1 200 ? 14.794 17.992 -37.606 1.00 47.03 200 GLU A O 1
ATOM 1591 N N . ASN A 1 201 ? 14.383 20.204 -37.793 1.00 45.28 201 ASN A N 1
ATOM 1592 C CA . ASN A 1 201 ? 14.482 20.605 -36.410 1.00 45.28 201 ASN A CA 1
ATOM 1593 C C . ASN A 1 201 ? 13.294 19.974 -35.680 1.00 45.28 201 ASN A C 1
ATOM 1595 O O . ASN A 1 201 ? 12.307 20.639 -35.357 1.00 45.28 201 ASN A O 1
ATOM 1599 N N . VAL A 1 202 ? 13.371 18.668 -35.428 1.00 43.03 202 VAL A N 1
ATOM 1600 C CA . VAL A 1 202 ? 12.588 18.025 -34.393 1.00 43.03 202 VAL A CA 1
ATOM 1601 C C . VAL A 1 202 ? 13.080 18.691 -33.129 1.00 43.03 202 VAL A C 1
ATOM 1603 O O . VAL A 1 202 ? 14.149 18.377 -32.608 1.00 43.03 202 VAL A O 1
ATOM 1606 N N . ALA A 1 203 ? 12.309 19.682 -32.691 1.00 46.69 203 ALA A N 1
ATOM 1607 C CA . ALA A 1 203 ? 12.349 20.219 -31.355 1.00 46.69 203 ALA A CA 1
ATOM 1608 C C . ALA A 1 203 ? 12.130 19.037 -30.405 1.00 46.69 203 ALA A C 1
ATOM 1610 O O . ALA A 1 203 ? 11.011 18.731 -29.989 1.00 46.69 203 ALA A O 1
ATOM 1611 N N . VAL A 1 204 ? 13.218 18.326 -30.108 1.00 45.62 204 VAL A N 1
ATOM 1612 C CA . VAL A 1 204 ? 13.351 17.480 -28.939 1.00 45.62 204 VAL A CA 1
ATOM 1613 C C . VAL A 1 204 ? 13.186 18.466 -27.807 1.00 45.62 204 VAL A C 1
ATOM 1615 O O . VAL A 1 204 ? 14.102 19.210 -27.474 1.00 45.62 204 VAL A O 1
ATOM 1618 N N . GLY A 1 205 ? 11.943 18.573 -27.339 1.00 42.84 205 GLY A N 1
ATOM 1619 C CA . GLY A 1 205 ? 11.588 19.340 -26.169 1.00 42.84 205 GLY A CA 1
ATOM 1620 C C . GLY A 1 205 ? 12.446 18.808 -25.045 1.00 42.84 205 GLY A C 1
ATOM 1621 O O . GLY A 1 205 ? 12.120 17.780 -24.448 1.00 42.84 205 GLY A O 1
ATOM 1622 N N . ASP A 1 206 ? 13.551 19.508 -24.824 1.00 42.53 206 ASP A N 1
ATOM 1623 C CA . ASP A 1 206 ? 14.472 19.358 -23.723 1.00 42.53 206 ASP A CA 1
ATOM 1624 C C . ASP A 1 206 ? 13.677 19.780 -22.490 1.00 42.53 206 ASP A C 1
ATOM 1626 O O . ASP A 1 206 ? 13.736 20.902 -21.991 1.00 42.53 206 ASP A O 1
ATOM 1630 N N . LYS A 1 207 ? 12.788 18.883 -22.060 1.00 51.22 207 LYS A N 1
ATOM 1631 C CA . LYS A 1 207 ? 12.232 18.898 -20.723 1.00 51.22 207 LYS A CA 1
ATOM 1632 C C . LYS A 1 207 ? 13.405 18.505 -19.851 1.00 51.22 207 LYS A C 1
ATOM 1634 O O . LYS A 1 207 ? 13.527 17.344 -19.451 1.00 51.22 207 LYS A O 1
ATOM 1639 N N . THR A 1 208 ? 14.268 19.488 -19.605 1.00 43.56 208 THR A N 1
ATOM 1640 C CA . THR A 1 208 ? 15.116 19.581 -18.433 1.00 43.56 208 THR A CA 1
ATOM 1641 C C . THR A 1 208 ? 14.172 19.409 -17.259 1.00 43.56 208 THR A C 1
ATOM 1643 O O . THR A 1 208 ? 13.547 20.327 -16.737 1.00 43.56 208 THR A O 1
ATOM 1646 N N . SER A 1 209 ? 13.950 18.139 -16.943 1.00 48.66 209 SER A N 1
ATOM 1647 C CA . SER A 1 209 ? 13.370 17.720 -15.696 1.00 48.66 209 SER A CA 1
ATOM 1648 C C . SER A 1 209 ? 14.404 18.230 -14.724 1.00 48.66 209 SER A C 1
ATOM 1650 O O . SER A 1 209 ? 15.498 17.676 -14.653 1.00 48.66 209 SER A O 1
ATOM 1652 N N . GLU A 1 210 ? 14.121 19.390 -14.144 1.00 41.81 210 GLU A N 1
ATOM 1653 C CA . GLU A 1 210 ? 14.842 19.936 -13.018 1.00 41.81 210 GLU A CA 1
ATOM 1654 C C . GLU A 1 210 ? 14.802 18.821 -11.979 1.00 41.81 210 GLU A C 1
ATOM 1656 O O . GLU A 1 210 ? 13.814 18.617 -11.271 1.00 41.81 210 GLU A O 1
ATOM 1661 N N . VAL A 1 211 ? 15.838 17.980 -12.005 1.00 40.06 211 VAL A N 1
ATOM 1662 C CA . VAL A 1 211 ? 16.136 17.042 -10.945 1.00 40.06 211 VAL A CA 1
ATOM 1663 C C . VAL A 1 211 ? 16.562 17.966 -9.827 1.00 40.06 211 VAL A C 1
ATOM 1665 O O . VAL A 1 211 ? 17.735 18.289 -9.678 1.00 40.06 211 VAL A O 1
ATOM 1668 N N . VAL A 1 212 ? 15.567 18.481 -9.108 1.00 40.97 212 VAL A N 1
ATOM 1669 C CA . VAL A 1 212 ? 15.754 18.981 -7.761 1.00 40.97 212 VAL A CA 1
ATOM 1670 C C . VAL A 1 212 ? 16.374 17.794 -7.047 1.00 40.97 212 VAL A C 1
ATOM 1672 O O . VAL A 1 212 ? 15.680 16.816 -6.758 1.00 40.97 212 VAL A O 1
ATOM 1675 N N . GLU A 1 213 ? 17.700 17.818 -6.898 1.00 39.75 213 GLU A N 1
ATOM 1676 C CA . GLU A 1 213 ? 18.410 16.906 -6.019 1.00 39.75 213 GLU A CA 1
ATOM 1677 C C . GLU A 1 213 ? 17.674 16.989 -4.690 1.00 39.75 213 GLU A C 1
ATOM 1679 O O . GLU A 1 213 ? 17.705 18.009 -3.998 1.00 39.75 213 GLU A O 1
ATOM 1684 N N . ALA A 1 214 ? 16.907 15.940 -4.388 1.00 45.22 214 ALA A N 1
ATOM 1685 C CA . ALA A 1 214 ? 16.331 15.795 -3.074 1.00 45.22 214 ALA A CA 1
ATOM 1686 C C . ALA A 1 214 ? 17.526 15.855 -2.120 1.00 45.22 214 ALA A C 1
ATOM 1688 O O . ALA A 1 214 ? 18.468 15.078 -2.317 1.00 45.22 214 ALA A O 1
ATOM 1689 N N . PRO A 1 215 ? 17.549 16.795 -1.158 1.00 51.00 215 PRO A N 1
ATOM 1690 C CA . PRO A 1 215 ? 18.673 16.904 -0.249 1.00 51.00 215 PRO A CA 1
ATOM 1691 C C . PRO A 1 215 ? 18.877 15.526 0.372 1.00 51.00 215 PRO A C 1
ATOM 1693 O O . PRO A 1 215 ? 17.914 14.899 0.819 1.00 51.00 215 PRO A O 1
ATOM 1696 N N . ALA A 1 216 ? 20.108 15.021 0.303 1.00 44.34 216 ALA A N 1
ATOM 1697 C CA . ALA A 1 216 ? 20.459 13.754 0.913 1.00 44.34 216 ALA A CA 1
ATOM 1698 C C . ALA A 1 216 ? 20.133 13.865 2.407 1.00 44.34 216 ALA A C 1
ATOM 1700 O O . ALA A 1 216 ? 20.806 14.567 3.158 1.00 44.34 216 ALA A O 1
ATOM 1701 N N . TYR A 1 217 ? 19.023 13.253 2.815 1.00 52.06 217 TYR A N 1
ATOM 1702 C CA . TYR A 1 217 ? 18.651 13.180 4.214 1.00 52.06 217 TYR A CA 1
ATOM 1703 C C . TYR A 1 217 ? 19.496 12.076 4.834 1.00 52.06 217 TYR A C 1
ATOM 1705 O O . TYR A 1 217 ? 19.286 10.897 4.541 1.00 52.06 217 TYR A O 1
ATOM 1713 N N . ASP A 1 218 ? 20.431 12.450 5.698 1.00 50.53 218 ASP A N 1
ATOM 1714 C CA . ASP A 1 218 ? 21.106 11.487 6.557 1.00 50.53 218 ASP A CA 1
ATOM 1715 C C . ASP A 1 218 ? 20.094 10.958 7.579 1.00 50.53 218 ASP A C 1
ATOM 1717 O O . ASP A 1 218 ? 19.778 11.579 8.595 1.00 50.53 218 ASP A O 1
ATOM 1721 N N . VAL A 1 219 ? 19.516 9.796 7.273 1.00 51.06 219 VAL A N 1
ATOM 1722 C CA . VAL A 1 219 ? 18.607 9.093 8.178 1.00 51.06 219 VAL A CA 1
ATOM 1723 C C . VAL A 1 219 ? 19.448 8.275 9.151 1.00 51.06 219 VAL A C 1
ATOM 1725 O O . VAL A 1 219 ? 19.862 7.154 8.858 1.00 51.06 219 VAL A O 1
ATOM 1728 N N . LEU A 1 220 ? 19.684 8.823 10.341 1.00 54.09 220 LEU A N 1
ATOM 1729 C CA . LEU A 1 220 ? 20.284 8.072 11.441 1.00 54.09 220 LEU A CA 1
ATOM 1730 C C . LEU A 1 220 ? 19.263 7.075 12.008 1.00 54.09 220 LEU A C 1
ATOM 1732 O O . LEU A 1 220 ? 18.384 7.427 12.795 1.00 54.09 220 LEU A O 1
ATOM 1736 N N . ILE A 1 221 ? 19.386 5.805 11.619 1.00 54.84 221 ILE A N 1
ATOM 1737 C CA . ILE A 1 221 ? 18.629 4.702 12.222 1.00 54.84 221 ILE A CA 1
ATOM 1738 C C . ILE A 1 221 ? 19.388 4.233 13.466 1.00 54.84 221 ILE A C 1
ATOM 1740 O O . ILE A 1 221 ? 20.403 3.545 13.363 1.00 54.84 221 ILE A O 1
ATOM 1744 N N . LEU A 1 222 ? 18.904 4.606 14.652 1.00 57.66 222 LEU A N 1
ATOM 1745 C CA . LEU A 1 222 ? 19.465 4.107 15.907 1.00 57.66 222 LEU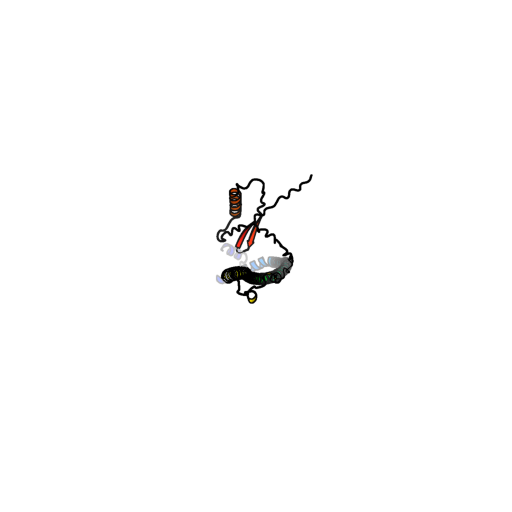 A CA 1
ATOM 1746 C C . LEU A 1 222 ? 18.938 2.692 16.222 1.00 57.66 222 LEU A C 1
ATOM 1748 O O . LEU A 1 222 ? 17.753 2.417 16.016 1.00 57.66 222 LEU A O 1
ATOM 1752 N N . PRO A 1 223 ? 19.790 1.787 16.738 1.00 55.09 223 PRO A N 1
ATOM 1753 C CA . PRO A 1 223 ? 19.389 0.432 17.096 1.00 55.09 223 PRO A CA 1
ATOM 1754 C C . PRO A 1 223 ? 18.379 0.424 18.256 1.00 55.09 223 PRO A C 1
ATOM 1756 O O . PRO A 1 223 ? 18.585 1.038 19.301 1.00 55.09 223 PRO A O 1
ATOM 1759 N N . SER A 1 224 ? 17.287 -0.319 18.062 1.00 55.19 224 SER A N 1
ATOM 1760 C CA . SER A 1 224 ? 16.092 -0.370 18.923 1.00 55.19 224 SER A CA 1
ATOM 1761 C C . SER A 1 224 ? 16.308 -0.947 20.333 1.00 55.19 224 SER A C 1
ATOM 1763 O O . SER A 1 224 ? 15.402 -0.854 21.161 1.00 55.19 224 SER A O 1
ATOM 1765 N N . GLU A 1 225 ? 17.443 -1.589 20.619 1.00 63.84 225 GLU A N 1
ATOM 1766 C CA . GLU A 1 225 ? 17.640 -2.326 21.880 1.00 63.84 225 GLU A CA 1
ATOM 1767 C C . GLU A 1 225 ? 18.085 -1.442 23.054 1.00 63.84 225 GLU A C 1
ATOM 1769 O O . GLU A 1 225 ? 18.010 -1.858 24.211 1.00 63.84 225 GLU A O 1
ATOM 1774 N N . GLN A 1 226 ? 18.500 -0.202 22.789 1.00 61.03 226 GLN A N 1
ATOM 1775 C CA . GLN A 1 226 ? 18.798 0.771 23.834 1.00 61.03 226 GLN A CA 1
ATOM 1776 C C . GLN A 1 226 ? 17.575 1.647 24.090 1.00 61.03 226 GLN A C 1
ATOM 1778 O O . GLN A 1 226 ? 17.123 2.395 23.229 1.00 61.03 226 GLN A O 1
ATOM 1783 N N . GLY A 1 227 ? 17.016 1.547 25.297 1.00 64.56 227 GLY A N 1
ATOM 1784 C CA . GLY A 1 227 ? 15.966 2.451 25.751 1.00 64.56 227 GLY A CA 1
ATOM 1785 C C . GLY A 1 227 ? 16.512 3.873 25.848 1.00 64.56 227 GLY A C 1
ATOM 1786 O O . GLY A 1 227 ? 17.119 4.229 26.854 1.00 64.56 227 GLY A O 1
ATOM 1787 N N . PHE A 1 228 ? 16.313 4.679 24.808 1.00 69.44 228 PHE A N 1
ATOM 1788 C CA . PHE A 1 228 ? 16.689 6.088 24.822 1.00 69.44 228 PHE A CA 1
ATOM 1789 C C . PHE A 1 228 ? 15.704 6.876 25.681 1.00 69.44 228 PHE A C 1
ATOM 1791 O O . PHE A 1 228 ? 14.486 6.817 25.482 1.00 69.44 228 PHE A O 1
ATOM 1798 N N . THR A 1 229 ? 16.220 7.649 26.632 1.00 77.94 229 THR A N 1
ATOM 1799 C CA . THR A 1 229 ? 15.413 8.650 27.326 1.00 77.94 229 THR A CA 1
ATOM 1800 C C . THR A 1 229 ? 15.293 9.903 26.460 1.00 77.94 229 THR A C 1
ATOM 1802 O O . THR A 1 229 ? 16.139 10.190 25.613 1.00 77.94 229 THR A O 1
ATOM 1805 N N . THR A 1 230 ? 14.267 10.722 26.696 1.00 70.62 230 THR A N 1
ATOM 1806 C CA . THR A 1 230 ? 14.096 12.018 26.013 1.00 70.62 230 THR A CA 1
ATOM 1807 C C . THR A 1 230 ? 15.313 12.934 26.170 1.00 70.62 230 THR A C 1
ATOM 1809 O O . THR A 1 230 ? 15.559 13.779 25.315 1.00 70.62 230 THR A O 1
ATOM 1812 N N . LYS A 1 231 ? 16.092 12.759 27.247 1.00 74.25 231 LYS A N 1
ATOM 1813 C CA . LYS A 1 231 ? 17.335 13.502 27.485 1.00 74.25 231 LYS A CA 1
ATOM 1814 C C . LYS A 1 231 ? 18.464 13.057 26.559 1.00 74.25 231 LYS A C 1
ATOM 1816 O O . LYS A 1 231 ? 19.241 13.905 26.135 1.00 74.25 231 LYS A O 1
ATOM 1821 N N . ASP A 1 232 ? 18.526 11.772 26.218 1.00 77.62 232 ASP A N 1
ATOM 1822 C CA . ASP A 1 232 ? 19.546 11.232 25.315 1.00 77.62 232 ASP A CA 1
ATOM 1823 C C . ASP A 1 232 ? 19.330 11.750 23.890 1.00 77.62 232 ASP A C 1
ATOM 1825 O O . ASP A 1 232 ? 20.275 12.200 23.250 1.00 77.62 232 ASP A O 1
ATOM 1829 N N . LEU A 1 233 ? 18.071 11.815 23.437 1.00 73.62 233 LEU A N 1
ATOM 1830 C CA . LEU A 1 233 ? 17.713 12.420 22.148 1.00 73.62 233 LEU A CA 1
ATOM 1831 C C . LEU A 1 233 ? 18.064 13.913 22.087 1.00 73.62 233 LEU A C 1
ATOM 1833 O O . LEU A 1 233 ? 18.594 14.383 21.083 1.00 73.62 233 LEU A O 1
ATOM 1837 N N . LEU A 1 234 ? 17.803 14.654 23.171 1.00 75.88 234 LEU A N 1
ATOM 1838 C CA . LEU A 1 234 ? 18.140 16.077 23.248 1.00 75.88 234 LEU A CA 1
ATOM 1839 C C . LEU A 1 234 ? 19.656 16.300 23.195 1.00 75.88 234 LEU A C 1
ATOM 1841 O O . LEU A 1 234 ? 20.120 17.249 22.573 1.00 75.88 234 LEU A O 1
ATOM 1845 N N . ARG A 1 235 ? 20.419 15.411 23.838 1.00 79.19 235 ARG A N 1
ATOM 1846 C CA . ARG A 1 235 ? 21.878 15.475 23.885 1.00 79.19 235 ARG A CA 1
ATOM 1847 C C . ARG A 1 235 ? 22.504 15.162 22.527 1.00 79.19 235 ARG A C 1
ATOM 1849 O O . ARG A 1 235 ? 23.389 15.892 22.110 1.00 79.19 235 ARG A O 1
ATOM 1856 N N . VAL A 1 236 ? 21.992 14.161 21.806 1.00 75.94 236 VAL A N 1
ATOM 1857 C CA . VAL A 1 236 ? 22.430 13.856 20.430 1.00 75.94 236 VAL A CA 1
ATOM 1858 C C . VAL A 1 236 ? 22.157 15.034 19.490 1.00 75.94 236 VAL A C 1
ATOM 1860 O O . VAL A 1 236 ? 23.036 15.415 18.723 1.00 75.94 236 VAL A O 1
ATOM 1863 N N . ALA A 1 237 ? 20.978 15.659 19.594 1.00 70.62 237 ALA A N 1
ATOM 1864 C CA . ALA A 1 237 ? 20.653 16.845 18.800 1.00 70.62 237 ALA A CA 1
ATOM 1865 C C . ALA A 1 237 ? 21.566 18.044 19.127 1.00 70.62 237 ALA A C 1
ATOM 1867 O O . ALA A 1 237 ? 21.951 18.790 18.230 1.00 70.62 237 ALA A O 1
ATOM 1868 N N . GLN A 1 238 ? 21.938 18.227 20.400 1.00 77.81 238 GLN A N 1
ATOM 1869 C CA . GLN A 1 238 ? 22.880 19.270 20.820 1.00 77.81 238 GLN A CA 1
ATOM 1870 C C . GLN A 1 238 ? 24.312 18.989 20.343 1.00 77.81 238 GLN A C 1
ATOM 1872 O O . GLN A 1 238 ? 24.965 19.901 19.846 1.00 77.81 238 GLN A O 1
ATOM 1877 N N . ASP A 1 239 ? 24.780 17.743 20.435 1.00 76.19 239 ASP A N 1
ATOM 1878 C CA . ASP A 1 239 ? 26.117 17.346 19.978 1.00 76.19 239 ASP A CA 1
ATOM 1879 C C . ASP A 1 239 ? 26.264 17.468 18.448 1.00 76.19 239 ASP A C 1
ATOM 1881 O O . ASP A 1 239 ? 27.347 17.772 17.950 1.00 76.19 239 ASP A O 1
ATOM 1885 N N . GLU A 1 240 ? 25.196 17.260 17.669 1.00 70.81 240 GLU A N 1
ATOM 1886 C CA . GLU A 1 240 ? 25.205 17.591 16.235 1.00 70.81 240 GLU A CA 1
ATOM 1887 C C . GLU A 1 240 ? 25.204 19.092 15.958 1.00 70.81 240 GLU A C 1
ATOM 1889 O O . GLU A 1 240 ? 25.897 19.533 15.043 1.00 70.81 240 GLU A O 1
ATOM 1894 N N . LEU A 1 241 ? 24.481 19.888 16.748 1.00 67.19 241 LEU A N 1
ATOM 1895 C CA . LEU A 1 241 ? 24.474 21.341 16.583 1.00 67.19 241 LEU A CA 1
ATOM 1896 C C . LEU A 1 241 ? 25.869 21.941 16.830 1.00 67.19 241 LEU A C 1
ATOM 1898 O O . LEU A 1 241 ? 26.295 22.814 16.083 1.00 67.19 241 LEU A O 1
ATOM 1902 N N . VAL A 1 242 ? 26.592 21.435 17.837 1.00 73.56 242 VAL A N 1
ATOM 1903 C CA . VAL A 1 242 ? 27.959 21.875 18.184 1.00 73.56 242 VAL A CA 1
ATOM 1904 C C . VAL A 1 242 ? 28.996 21.411 17.156 1.00 73.56 242 VAL A C 1
ATOM 1906 O O . VAL A 1 242 ? 29.981 22.098 16.916 1.00 73.56 242 VAL A O 1
ATOM 1909 N N . ARG A 1 243 ? 28.797 20.259 16.505 1.00 70.75 243 ARG A N 1
ATOM 1910 C CA . ARG A 1 243 ? 29.733 19.774 15.474 1.00 70.75 243 ARG A CA 1
ATOM 1911 C C . ARG A 1 243 ? 29.667 20.547 14.153 1.00 70.75 243 ARG A C 1
ATOM 1913 O O . ARG A 1 243 ? 30.584 20.408 13.354 1.00 70.75 243 ARG A O 1
ATOM 1920 N N . ASN A 1 244 ? 28.634 21.361 13.937 1.00 64.12 244 ASN A N 1
ATOM 1921 C CA . ASN A 1 244 ? 28.428 22.133 12.708 1.00 64.12 244 ASN A CA 1
ATOM 1922 C C . ASN A 1 244 ? 28.842 23.620 12.837 1.00 64.12 244 ASN A C 1
ATOM 1924 O O . ASN A 1 244 ? 28.303 24.468 12.127 1.00 64.12 244 ASN A O 1
ATOM 1928 N N . GLU A 1 245 ? 29.790 23.953 13.725 1.00 60.56 245 GLU A N 1
ATOM 1929 C CA . GLU A 1 245 ? 30.262 25.335 13.974 1.00 60.56 245 GLU A CA 1
ATOM 1930 C C . GLU A 1 245 ? 30.947 26.026 12.769 1.00 60.56 245 GLU A C 1
ATOM 1932 O O . GLU A 1 245 ? 31.126 27.240 12.800 1.00 60.56 245 GLU A O 1
ATOM 1937 N N . ASP A 1 246 ? 31.251 25.307 11.683 1.00 58.38 246 ASP A N 1
ATOM 1938 C CA . ASP A 1 246 ? 31.912 25.854 10.481 1.00 58.38 246 ASP A CA 1
ATOM 1939 C C . ASP A 1 246 ? 30.950 26.461 9.432 1.00 58.38 246 ASP A C 1
ATOM 1941 O O . ASP A 1 246 ? 31.362 26.777 8.314 1.00 58.38 246 ASP A O 1
ATOM 1945 N N . ILE A 1 247 ? 29.659 26.632 9.742 1.00 55.81 247 ILE A N 1
ATOM 1946 C CA . ILE A 1 247 ? 28.673 27.164 8.784 1.00 55.81 247 ILE A CA 1
ATOM 1947 C C . ILE A 1 247 ? 28.323 28.612 9.147 1.00 55.81 247 ILE A C 1
ATOM 1949 O O . ILE A 1 247 ? 27.551 28.870 10.071 1.00 55.81 247 ILE A O 1
ATOM 1953 N N . ASP A 1 248 ? 28.885 29.560 8.392 1.00 49.69 248 ASP A N 1
ATOM 1954 C CA . ASP A 1 248 ? 28.728 31.010 8.556 1.00 49.69 248 ASP A CA 1
ATOM 1955 C C . ASP A 1 248 ? 27.260 31.457 8.745 1.00 49.69 248 ASP A C 1
ATOM 1957 O O . ASP A 1 248 ? 26.484 31.584 7.796 1.00 49.69 248 ASP A O 1
ATOM 1961 N N . GLY A 1 249 ? 26.891 31.714 10.004 1.00 48.66 249 GLY A N 1
ATOM 1962 C CA . GLY A 1 249 ? 26.106 32.846 10.528 1.00 48.66 249 GLY A CA 1
ATOM 1963 C C . GLY A 1 249 ? 24.699 33.190 10.009 1.00 48.66 249 GLY A C 1
ATOM 1964 O O . GLY A 1 249 ? 24.006 33.941 10.692 1.00 48.66 249 GLY A O 1
ATOM 1965 N N . ALA A 1 250 ? 24.235 32.699 8.859 1.00 46.34 250 ALA A N 1
ATOM 1966 C CA . ALA A 1 250 ? 23.015 33.210 8.214 1.00 46.34 250 ALA A CA 1
ATOM 1967 C C . ALA A 1 250 ? 21.941 32.152 7.909 1.00 46.34 250 ALA A C 1
ATOM 1969 O O . ALA A 1 250 ? 20.822 32.508 7.539 1.00 46.34 250 ALA A O 1
ATOM 1970 N N . SER A 1 251 ? 22.225 30.861 8.100 1.00 47.16 251 SER A N 1
ATOM 1971 C CA . SER A 1 251 ? 21.249 29.792 7.850 1.00 47.16 251 SER A CA 1
ATOM 1972 C C . SER A 1 251 ? 20.628 29.310 9.160 1.00 47.16 251 SER A C 1
ATOM 1974 O O . SER A 1 251 ? 21.139 28.403 9.811 1.00 47.16 251 SER A O 1
ATOM 1976 N N . LEU A 1 252 ? 19.516 29.926 9.567 1.00 46.94 252 LEU A N 1
ATOM 1977 C CA . LEU A 1 252 ? 18.730 29.479 10.718 1.00 46.94 252 LEU A CA 1
ATOM 1978 C C . LEU A 1 252 ? 17.956 28.208 10.326 1.00 46.94 252 LEU A C 1
ATOM 1980 O O . LEU A 1 252 ? 16.817 28.261 9.863 1.00 46.94 252 LEU A O 1
ATOM 1984 N N . TRP A 1 253 ? 18.600 27.050 10.451 1.00 52.38 253 TRP A N 1
ATOM 1985 C CA . TRP A 1 253 ? 17.957 25.767 10.190 1.00 52.38 253 TRP A CA 1
ATOM 1986 C C . TRP A 1 253 ? 16.939 25.455 11.283 1.00 52.38 253 TRP A C 1
ATOM 1988 O O . TRP A 1 253 ? 17.283 25.230 12.444 1.00 52.38 253 TRP A O 1
ATOM 1998 N N . LEU A 1 254 ? 15.662 25.408 10.909 1.00 48.97 254 LEU A N 1
ATOM 1999 C CA . LEU A 1 254 ? 14.614 24.900 11.783 1.00 48.97 254 LEU A CA 1
ATOM 2000 C C . LEU A 1 254 ? 14.663 23.363 11.734 1.00 48.97 254 LEU A C 1
ATOM 2002 O O . LEU A 1 254 ? 14.042 22.744 10.870 1.00 48.97 254 LEU A O 1
ATOM 2006 N N . VAL A 1 255 ? 15.426 22.735 12.633 1.00 51.31 255 VAL A N 1
ATOM 2007 C CA . VAL A 1 255 ? 15.438 21.268 12.770 1.00 51.31 255 VAL A CA 1
ATOM 2008 C C . VAL A 1 255 ? 14.064 20.829 13.267 1.00 51.31 255 VAL A C 1
ATOM 2010 O O . VAL A 1 255 ? 13.698 21.045 14.425 1.00 51.31 255 VAL A O 1
ATOM 2013 N N . LYS A 1 256 ? 13.264 20.235 12.381 1.00 50.84 256 LYS A N 1
ATOM 2014 C CA . LYS A 1 256 ? 11.933 19.739 12.727 1.00 50.84 256 LYS A CA 1
ATOM 2015 C C . LYS A 1 256 ? 12.071 18.271 13.114 1.00 50.84 256 LYS A C 1
ATOM 2017 O O . LYS A 1 256 ? 12.149 17.394 12.260 1.00 50.84 256 LYS A O 1
ATOM 2022 N N . LEU A 1 257 ? 12.140 18.011 14.418 1.00 50.94 257 LEU A N 1
ATOM 2023 C CA . LEU A 1 257 ? 12.205 16.655 14.957 1.00 50.94 257 LEU A CA 1
ATOM 2024 C C . LEU A 1 257 ? 10.814 16.008 14.867 1.00 50.94 257 LEU A C 1
ATOM 2026 O O . LEU A 1 257 ? 9.900 16.410 15.591 1.00 50.94 257 LEU A O 1
ATOM 2030 N N . LEU A 1 258 ? 10.635 15.018 13.990 1.00 47.66 258 LEU A N 1
ATOM 2031 C CA . LEU A 1 258 ? 9.407 14.224 13.941 1.00 47.66 258 LEU A CA 1
ATOM 2032 C C . LEU A 1 258 ? 9.663 12.888 14.647 1.00 47.66 258 LEU A C 1
ATOM 2034 O O . LEU A 1 258 ? 10.311 11.989 14.113 1.00 47.66 258 LEU A O 1
ATOM 2038 N N . VAL A 1 259 ? 9.163 12.759 15.876 1.00 49.28 259 VAL A N 1
ATOM 2039 C CA . VAL A 1 259 ? 9.242 11.504 16.637 1.00 49.28 259 VAL A CA 1
ATOM 2040 C C . VAL A 1 259 ? 7.989 10.684 16.341 1.00 49.28 259 VAL A C 1
ATOM 2042 O O . VAL A 1 259 ? 6.893 11.048 16.770 1.00 49.28 259 VAL A O 1
ATOM 2045 N N . VAL A 1 260 ? 8.139 9.579 15.609 1.00 44.25 260 VAL A N 1
ATOM 2046 C CA . VAL A 1 260 ? 7.041 8.640 15.343 1.00 44.25 260 VAL A CA 1
ATOM 2047 C C . VAL A 1 260 ? 7.166 7.476 16.320 1.00 44.25 260 VAL A C 1
ATOM 2049 O O . VAL A 1 260 ? 7.980 6.569 16.148 1.00 44.25 260 VAL A O 1
ATOM 2052 N N . VAL A 1 261 ? 6.346 7.501 17.370 1.00 38.50 261 VAL A N 1
ATOM 2053 C CA . VAL A 1 261 ? 6.270 6.409 18.347 1.00 38.50 261 VAL A CA 1
ATOM 2054 C C . VAL A 1 261 ? 5.267 5.371 17.839 1.00 38.50 261 VAL A C 1
ATOM 2056 O O . VAL A 1 261 ? 4.059 5.609 17.873 1.00 38.50 261 VAL A O 1
ATOM 2059 N N . ARG A 1 262 ? 5.747 4.218 17.355 1.00 38.91 262 ARG A N 1
ATOM 2060 C CA . ARG A 1 262 ? 4.908 3.029 17.133 1.00 38.91 262 ARG A CA 1
ATOM 2061 C C . ARG A 1 262 ? 5.001 2.095 18.348 1.00 38.91 262 ARG A C 1
ATOM 2063 O O . ARG A 1 262 ? 6.053 2.029 18.976 1.00 38.91 262 ARG A O 1
ATOM 2070 N N . PRO A 1 263 ? 3.944 1.320 18.662 1.00 37.97 263 PRO A N 1
ATOM 2071 C CA . PRO A 1 263 ? 3.889 0.478 19.863 1.00 37.97 263 PRO A CA 1
ATOM 2072 C C . PRO A 1 263 ? 4.929 -0.658 19.922 1.00 37.97 263 PRO A C 1
ATOM 2074 O O . PRO A 1 263 ? 5.078 -1.270 20.973 1.00 37.97 263 PRO A O 1
ATOM 2077 N N . PHE A 1 264 ? 5.668 -0.921 18.837 1.00 41.47 264 PHE A N 1
ATOM 2078 C CA . PHE A 1 264 ? 6.696 -1.971 18.776 1.00 41.47 264 PHE A CA 1
ATOM 2079 C C . PHE A 1 264 ? 8.053 -1.494 18.230 1.00 41.47 264 PHE A C 1
ATOM 2081 O O . PHE A 1 264 ? 8.965 -2.301 18.084 1.00 41.47 264 PHE A O 1
ATOM 2088 N N . SER A 1 265 ? 8.210 -0.203 17.915 1.00 40.56 265 SER A N 1
ATOM 2089 C CA . SER A 1 265 ? 9.484 0.397 17.487 1.00 40.56 265 SER A CA 1
ATOM 2090 C C . SER A 1 265 ? 9.381 1.922 17.535 1.00 40.56 265 SER A C 1
ATOM 2092 O O . SER A 1 265 ? 8.447 2.505 16.978 1.00 40.56 265 SER A O 1
ATOM 2094 N N . THR A 1 266 ? 10.343 2.574 18.183 1.00 45.72 266 THR A N 1
ATOM 2095 C CA . THR A 1 266 ? 10.454 4.037 18.199 1.00 45.72 266 THR A CA 1
ATOM 2096 C C . THR A 1 266 ? 11.430 4.449 17.108 1.00 45.72 266 THR A C 1
ATOM 2098 O O . THR A 1 266 ? 12.601 4.086 17.174 1.00 45.72 266 THR A O 1
ATOM 2101 N N . PHE A 1 267 ? 10.967 5.212 16.119 1.00 47.16 267 PHE A N 1
ATOM 2102 C CA . PHE A 1 267 ? 11.839 5.798 15.103 1.00 47.16 267 PHE A CA 1
ATOM 2103 C C . PHE A 1 267 ? 11.894 7.310 15.316 1.00 47.16 267 PHE A C 1
ATOM 2105 O O . PHE A 1 267 ? 10.859 7.969 15.462 1.00 47.16 267 PHE A O 1
ATOM 2112 N N . VAL A 1 268 ? 13.103 7.865 15.338 1.00 47.66 268 VAL A N 1
ATOM 2113 C CA . VAL A 1 268 ? 13.313 9.314 15.325 1.00 47.66 268 VAL A CA 1
ATOM 2114 C C . VAL A 1 268 ? 13.763 9.692 13.928 1.00 47.66 268 VAL A C 1
ATOM 2116 O O . VAL A 1 268 ? 14.810 9.243 13.478 1.00 47.66 268 VAL A O 1
ATOM 2119 N N . ILE A 1 269 ? 12.957 10.494 13.236 1.00 48.81 269 ILE A N 1
ATOM 2120 C CA . ILE A 1 269 ? 13.334 11.061 11.945 1.00 48.81 269 ILE A CA 1
ATOM 2121 C C . ILE A 1 269 ? 13.748 12.504 12.216 1.00 48.81 269 ILE A C 1
ATOM 2123 O O . ILE A 1 269 ? 12.918 13.353 12.555 1.00 48.81 269 ILE A O 1
ATOM 2127 N N . VAL A 1 270 ? 15.047 12.770 12.105 1.00 49.56 270 VAL A N 1
ATOM 2128 C CA . VAL A 1 270 ? 15.581 14.132 12.098 1.00 49.56 270 VAL A CA 1
ATOM 2129 C C . VAL A 1 270 ? 15.580 14.588 10.645 1.00 49.56 270 VAL A C 1
ATOM 2131 O O . VAL A 1 270 ? 16.243 13.982 9.812 1.00 49.56 270 VAL A O 1
ATOM 2134 N N . SER A 1 271 ? 14.792 15.610 10.315 1.00 45.03 271 SER A N 1
ATOM 2135 C CA . SER A 1 271 ? 14.817 16.220 8.984 1.00 45.03 271 SER A CA 1
ATOM 2136 C C . SER A 1 271 ? 15.289 17.663 9.115 1.00 45.03 271 SER A C 1
ATOM 2138 O O . SER A 1 271 ? 14.650 18.486 9.779 1.00 45.03 271 SER A O 1
ATOM 2140 N N . SER A 1 272 ? 16.434 17.959 8.506 1.00 46.69 272 SER A N 1
ATOM 2141 C CA . SER A 1 272 ? 16.913 19.314 8.264 1.00 46.69 272 SER A CA 1
ATOM 2142 C C . SER A 1 272 ? 16.270 19.824 6.969 1.00 46.69 272 SER A C 1
ATOM 2144 O O . SER A 1 272 ? 16.414 19.231 5.903 1.00 46.69 272 SER A O 1
ATOM 2146 N N . ALA A 1 273 ? 15.508 20.916 7.053 1.00 46.78 273 ALA A N 1
ATOM 2147 C CA . ALA A 1 273 ? 14.935 21.583 5.884 1.00 46.78 273 ALA A CA 1
ATOM 2148 C C . ALA A 1 273 ? 15.556 22.976 5.728 1.00 46.78 273 ALA A C 1
ATOM 2150 O O . ALA A 1 273 ? 15.481 23.792 6.649 1.00 46.78 273 ALA A O 1
ATOM 2151 N N . HIS A 1 274 ? 16.159 23.248 4.566 1.00 42.19 274 HIS A N 1
ATOM 2152 C CA . HIS A 1 274 ? 16.663 24.574 4.213 1.00 42.19 274 HIS A CA 1
ATOM 2153 C C . HIS A 1 274 ? 15.453 25.480 3.955 1.00 42.19 274 HIS A C 1
ATOM 2155 O O . HIS A 1 274 ? 14.721 25.282 2.987 1.00 42.19 274 HIS A O 1
ATOM 2161 N N . ILE A 1 275 ? 15.222 26.478 4.810 1.00 39.38 275 ILE A N 1
ATOM 2162 C CA . ILE A 1 275 ? 14.263 27.549 4.520 1.00 39.38 275 ILE A CA 1
ATOM 2163 C C . ILE A 1 275 ? 15.056 28.681 3.870 1.00 39.38 275 ILE A C 1
ATOM 2165 O O . ILE A 1 275 ? 15.760 29.423 4.551 1.00 39.38 275 ILE A O 1
ATOM 2169 N N . GLY A 1 276 ? 14.969 28.797 2.544 1.00 36.34 276 GLY A N 1
ATOM 2170 C CA . GLY A 1 276 ? 15.476 29.962 1.826 1.00 36.34 276 GLY A CA 1
ATOM 2171 C C . GLY A 1 276 ? 14.680 31.199 2.234 1.00 36.34 276 GLY A C 1
ATOM 2172 O O . GLY A 1 276 ? 13.478 31.286 1.978 1.00 36.34 276 GLY A O 1
ATOM 2173 N N . LEU A 1 277 ? 15.334 32.146 2.903 1.00 34.97 277 LEU A N 1
ATOM 2174 C CA . LEU A 1 277 ? 14.736 33.413 3.304 1.00 34.97 277 LEU A CA 1
ATOM 2175 C C . LEU A 1 277 ? 14.646 34.308 2.059 1.00 34.97 277 LEU A C 1
ATOM 2177 O O . LEU A 1 277 ? 15.599 34.995 1.703 1.00 34.97 277 LEU A O 1
ATOM 2181 N N . VAL A 1 278 ? 13.515 34.253 1.349 1.00 30.91 278 VAL A N 1
ATOM 2182 C CA . VAL A 1 278 ? 13.226 35.159 0.228 1.00 30.91 278 VAL A CA 1
ATOM 2183 C C . VAL A 1 278 ? 12.969 36.547 0.810 1.00 30.91 278 VAL A C 1
ATOM 2185 O O . VAL A 1 278 ? 11.867 36.864 1.253 1.00 30.91 278 VAL A O 1
ATOM 2188 N N . GLY A 1 279 ? 14.024 37.359 0.864 1.00 30.73 279 GLY A N 1
ATOM 2189 C CA . GLY A 1 279 ? 13.940 38.773 1.196 1.00 30.73 279 GLY A CA 1
ATOM 2190 C C . GLY A 1 279 ? 13.163 39.511 0.112 1.00 30.73 279 GLY A C 1
ATOM 2191 O O . GLY A 1 279 ? 13.638 39.676 -1.008 1.00 30.73 279 GLY A O 1
ATOM 2192 N N . SER A 1 280 ? 11.958 39.955 0.450 1.00 30.91 280 SER A N 1
ATOM 2193 C CA . SER A 1 280 ? 11.219 40.956 -0.308 1.00 30.91 280 SER A CA 1
ATOM 2194 C C . SER A 1 280 ? 12.008 42.267 -0.308 1.00 30.91 280 SER A C 1
ATOM 2196 O O . SER A 1 280 ? 12.042 42.973 0.700 1.00 30.91 280 SER A O 1
ATOM 2198 N N . LEU A 1 281 ? 12.644 42.563 -1.443 1.00 33.62 281 LEU A N 1
ATOM 2199 C CA . LEU A 1 281 ? 13.110 43.896 -1.803 1.00 33.62 281 LEU A CA 1
ATOM 2200 C C . LEU A 1 281 ? 11.859 44.762 -2.033 1.00 33.62 281 LEU A C 1
ATOM 2202 O O . LEU A 1 281 ? 11.156 44.596 -3.029 1.00 33.62 281 LEU A O 1
ATOM 2206 N N . LEU A 1 282 ? 11.544 45.621 -1.069 1.00 31.23 282 LEU A N 1
ATOM 2207 C CA . LEU A 1 282 ? 10.697 46.791 -1.266 1.00 31.23 282 LEU A CA 1
ATOM 2208 C C . LEU A 1 282 ? 11.626 48.000 -1.191 1.00 31.23 282 LEU A C 1
ATOM 2210 O O . LEU A 1 282 ? 12.013 48.394 -0.095 1.00 31.23 282 LEU A O 1
ATOM 2214 N N . ASP A 1 283 ? 11.975 48.516 -2.364 1.00 36.09 283 ASP A N 1
ATOM 2215 C CA . ASP A 1 283 ? 12.126 49.944 -2.652 1.00 36.09 283 ASP A CA 1
ATOM 2216 C C . ASP A 1 283 ? 11.320 50.226 -3.929 1.00 36.09 283 ASP A C 1
ATOM 2218 O O . ASP A 1 283 ? 11.402 49.396 -4.870 1.00 36.09 283 ASP A O 1
#

Foldseek 3Di:
DVVVVVVVCVVPVPPPPDPDDPVVVVVVVVVVVVVVVCVVCVVCVVVVVVVVVVVVVCCCVVVVVVVVVVVVVVVVVVVVVVVVVVVVVVVVVVVVVVVVVVVVVVVVVVVVVVVVVVVVVVVVVVVVVVVVVVVVVVVVVVVVVVVVVVVVVVVVVVVVVQVVVVVVVCVVPVPDDCVVVDDPPPPPPPPDPPPDDPPPPPCPVPPPVVPPPPPPFPQDWDDFPDDDDPVNVVVVVVVVVVVPVPDDDDFPWPFDWDWDDDPVGTGIRTDTDGDDPPDDDDD